Protein AF-0000000084333707 (afdb_homodimer)

Secondary structure (DSSP, 8-state):
-----BSB-HHHHHHTS-HHHHHHHHHHHHHHHT--HHHHHHHHT-BTT-S---BHHHHHHHHHHTT--TT-SBS-------GGGGGGS-SSSTT----/-----BSB-HHHHHHTS-HHHHHHHHHHHHHHHT--HHHHHHHHT-BTT-S---BHHHHHHHHHHTT--TT-SBS-------GGGGGGS-SSSS-----

Organism: NCBI:txid1302689

Foldseek 3Di:
DPDFAAFFCLVVLLVVDDPVVSVVCLPCLCVVLVHDSVVVVCQNRHGNPHPDDDDPVSVVVSCVVSVHDPPPGGPDDDDDDDPVCCVVVDPPCPPPDPD/DPDFAAFFCLVVLLVVDDPVVSVVCLPCLCVVLVHDSVVVVCQNRHTNPHPDDDDPVSVVVSCVVSVHDPPPGGPDDDDDDDPVVCVVVDPDDVPPDPD

Sequence (198 aa):
MTKTVFKYRINDMLNKLNVKDYRKAILIVPQLLNISQKTFNNYRKIKFDDKQDIPHEKVVILEKLFDIKPGELQNFTFIIDPIFNLSDYEEPELLKTQRMTKTVFKYRINDMLNKLNVKDYRKAILIVPQLLNISQKTFNNYRKIKFDDKQDIPHEKVVILEKLFDIKPGELQNFTFIIDPIFNLSDYEEPELLKTQR

Structure (mmCIF, N/CA/C/O backbone):
data_AF-0000000084333707-model_v1
#
loop_
_entity.id
_entity.type
_entity.pdbx_description
1 polymer 'HTH cro/C1-type domain-containing protein'
#
loop_
_atom_site.group_PDB
_atom_site.id
_atom_site.type_symbol
_atom_site.label_atom_id
_atom_site.label_alt_id
_atom_site.label_comp_id
_atom_site.label_asym_id
_atom_site.label_entity_id
_atom_site.label_seq_id
_atom_site.pdbx_PDB_ins_code
_atom_site.Cartn_x
_atom_site.Cartn_y
_atom_site.Cartn_z
_atom_site.occupancy
_atom_site.B_iso_or_equiv
_atom_site.auth_seq_id
_atom_site.auth_comp_id
_atom_site.auth_asym_id
_atom_site.auth_atom_id
_atom_site.pdbx_PDB_model_num
ATOM 1 N N . MET A 1 1 ? -7.246 24.547 -17.75 1 43.75 1 MET A N 1
ATOM 2 C CA . MET A 1 1 ? -6.031 24.062 -17.094 1 43.75 1 MET A CA 1
ATOM 3 C C . MET A 1 1 ? -6.18 22.609 -16.672 1 43.75 1 MET A C 1
ATOM 5 O O . MET A 1 1 ? -7.145 22.25 -15.992 1 43.75 1 MET A O 1
ATOM 9 N N . THR A 1 2 ? -5.777 21.656 -17.391 1 56.22 2 THR A N 1
ATOM 10 C CA . THR A 1 2 ? -6.031 20.234 -17.219 1 56.22 2 THR A CA 1
ATOM 11 C C . THR A 1 2 ? -5.562 19.766 -15.844 1 56.22 2 THR A C 1
ATOM 13 O O . THR A 1 2 ? -4.426 20.031 -15.445 1 56.22 2 THR A O 1
ATOM 16 N N . LYS A 1 3 ? -6.406 19.547 -14.844 1 70.56 3 LYS A N 1
ATOM 17 C CA . LYS A 1 3 ? -6.148 19.266 -13.43 1 70.56 3 LYS A CA 1
ATOM 18 C C . LYS A 1 3 ? -5.219 18.078 -13.266 1 70.56 3 LYS A C 1
ATOM 20 O O . LYS A 1 3 ? -5.434 17.031 -13.883 1 70.56 3 LYS A O 1
ATOM 25 N N . THR A 1 4 ? -3.902 18.297 -12.914 1 86.25 4 THR A N 1
ATOM 26 C CA . THR A 1 4 ? -2.961 17.234 -12.594 1 86.25 4 THR A CA 1
ATOM 27 C C . THR A 1 4 ? -3.6 16.219 -11.648 1 86.25 4 THR A C 1
ATOM 29 O O . THR A 1 4 ? -4.203 16.594 -10.641 1 86.25 4 THR A O 1
ATOM 32 N N . VAL A 1 5 ? -3.674 15 -12.172 1 92 5 VAL A N 1
ATOM 33 C CA . VAL A 1 5 ? -4.207 13.938 -11.328 1 92 5 VAL A CA 1
ATOM 34 C C . VAL A 1 5 ? -3.064 13.227 -10.602 1 92 5 VAL A C 1
ATOM 36 O O . VAL A 1 5 ? -2.094 12.797 -11.234 1 92 5 VAL A O 1
ATOM 39 N N . PHE A 1 6 ? -3.182 13.18 -9.328 1 96.88 6 PHE A N 1
ATOM 40 C CA . PHE A 1 6 ? -2.139 12.57 -8.508 1 96.88 6 PHE A CA 1
ATOM 41 C C . PHE A 1 6 ? -2.504 11.141 -8.141 1 96.88 6 PHE A C 1
ATOM 43 O O . PHE A 1 6 ? -3.684 10.781 -8.117 1 96.88 6 PHE A O 1
ATOM 50 N N . LYS A 1 7 ? -1.483 10.344 -7.883 1 97.88 7 LYS A N 1
ATOM 51 C CA . LYS A 1 7 ? -1.676 8.945 -7.527 1 97.88 7 LYS A CA 1
ATOM 52 C C . LYS A 1 7 ? -2.441 8.812 -6.215 1 97.88 7 LYS A C 1
ATOM 54 O O . LYS A 1 7 ? -3.219 7.871 -6.031 1 97.88 7 LYS A O 1
ATOM 59 N N . TYR A 1 8 ? -2.164 9.789 -5.383 1 98.62 8 TYR A N 1
ATOM 60 C CA . TYR A 1 8 ? -2.752 9.75 -4.047 1 98.62 8 TYR A CA 1
ATOM 61 C C . TYR A 1 8 ? -3.424 11.07 -3.705 1 98.62 8 TYR A C 1
ATOM 63 O O . TYR A 1 8 ? -2.932 12.141 -4.082 1 98.62 8 TYR A O 1
ATOM 71 N N . ARG A 1 9 ? -4.461 10.984 -2.967 1 97.81 9 ARG A N 1
ATOM 72 C CA . ARG A 1 9 ? -5.23 12.18 -2.658 1 97.81 9 ARG A CA 1
ATOM 73 C C . ARG A 1 9 ? -4.809 12.773 -1.318 1 97.81 9 ARG A C 1
ATOM 75 O O . ARG A 1 9 ? -5.656 13.148 -0.503 1 97.81 9 ARG A O 1
ATOM 82 N N . ILE A 1 10 ? -3.537 12.82 -1.09 1 98.38 10 ILE A N 1
ATOM 83 C CA . ILE A 1 10 ? -3.002 13.352 0.158 1 98.38 10 ILE A CA 1
ATOM 84 C C . ILE A 1 10 ? -3.367 14.828 0.287 1 98.38 10 ILE A C 1
ATOM 86 O O . ILE A 1 10 ? -3.861 15.266 1.329 1 98.38 10 ILE A O 1
ATOM 90 N N . ASN A 1 11 ? -3.176 15.578 -0.738 1 97.5 11 ASN A N 1
ATOM 91 C CA . ASN A 1 11 ? -3.5 17 -0.687 1 97.5 11 ASN A CA 1
ATOM 92 C C . ASN A 1 11 ? -4.992 17.219 -0.466 1 97.5 11 ASN A C 1
ATOM 94 O O . ASN A 1 11 ? -5.387 18.156 0.244 1 97.5 11 ASN A O 1
ATOM 98 N N . ASP A 1 12 ? -5.801 16.438 -1.053 1 97.31 12 ASP A N 1
ATOM 99 C CA . ASP A 1 12 ? -7.242 16.531 -0.823 1 97.31 12 ASP A CA 1
ATOM 100 C C . ASP A 1 12 ? -7.578 16.328 0.652 1 97.31 12 ASP A C 1
ATOM 102 O O . ASP A 1 12 ? -8.414 17.047 1.208 1 97.31 12 ASP A O 1
ATOM 106 N N . MET A 1 13 ? -6.945 15.375 1.229 1 97.38 13 MET A N 1
ATOM 107 C CA . MET A 1 13 ? -7.188 15.094 2.641 1 97.38 13 MET A CA 1
ATOM 108 C C . MET A 1 13 ? -6.719 16.25 3.518 1 97.38 13 MET A C 1
ATOM 110 O O . MET A 1 13 ? -7.41 16.641 4.457 1 97.38 13 MET A O 1
ATOM 114 N N . LEU A 1 14 ? -5.586 16.766 3.205 1 96.88 14 LEU A N 1
ATOM 115 C CA . LEU A 1 14 ?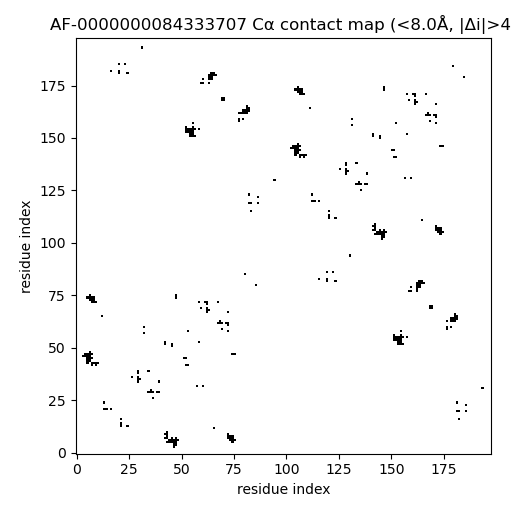 -5.031 17.891 3.959 1 96.88 14 LEU A CA 1
ATOM 116 C C . LEU A 1 14 ? -5.914 19.125 3.832 1 96.88 14 LEU A C 1
ATOM 118 O O . LEU A 1 14 ? -6.121 19.844 4.809 1 96.88 14 LEU A O 1
ATOM 122 N N . ASN A 1 15 ? -6.418 19.297 2.707 1 96 15 ASN A N 1
ATOM 123 C CA . ASN A 1 15 ? -7.195 20.5 2.418 1 96 15 ASN A CA 1
ATOM 124 C C . ASN A 1 15 ? -8.555 20.469 3.105 1 96 15 ASN A C 1
ATOM 126 O O . ASN A 1 15 ? -9.25 21.484 3.174 1 96 15 ASN A O 1
ATOM 130 N N . LYS A 1 16 ? -8.945 19.328 3.564 1 95.69 16 LYS A N 1
ATOM 131 C CA . LYS A 1 16 ? -10.195 19.219 4.312 1 95.69 16 LYS A CA 1
ATOM 132 C C . LYS A 1 16 ? -10.023 19.703 5.746 1 95.69 16 LYS A C 1
ATOM 134 O O . LYS A 1 16 ? -11.008 19.938 6.453 1 95.69 16 LYS A O 1
ATOM 139 N N . LEU A 1 17 ? -8.812 19.844 6.113 1 93.06 17 LEU A N 1
ATOM 140 C CA . LEU A 1 17 ? -8.516 20.312 7.461 1 93.06 17 LEU A CA 1
ATOM 141 C C . LEU A 1 17 ? -8.648 21.828 7.559 1 93.06 17 LEU A C 1
ATOM 143 O O . LEU A 1 17 ? -8.523 22.531 6.555 1 93.06 17 LEU A O 1
ATOM 147 N N . ASN A 1 18 ? -9.023 22.25 8.805 1 92.25 18 ASN A N 1
ATOM 148 C CA . ASN A 1 18 ? -8.938 23.688 8.992 1 92.25 18 ASN A CA 1
ATOM 149 C C . ASN A 1 18 ? -7.492 24.172 8.961 1 92.25 18 ASN A C 1
ATOM 151 O O . ASN A 1 18 ? -6.562 23.375 9 1 92.25 18 ASN A O 1
ATOM 155 N N . VAL A 1 19 ? -7.242 25.484 8.875 1 92.69 19 VAL A N 1
ATOM 156 C CA . VAL A 1 19 ? -5.934 26.078 8.625 1 92.69 19 VAL A CA 1
ATOM 157 C C . VAL A 1 19 ? -4.965 25.656 9.734 1 92.69 19 VAL A C 1
ATOM 159 O O . VAL A 1 19 ? -3.82 25.281 9.453 1 92.69 19 VAL A O 1
ATOM 162 N N . LYS A 1 20 ? -5.379 25.656 10.969 1 90.06 20 LYS A N 1
ATOM 163 C CA . LYS A 1 20 ? -4.527 25.297 12.094 1 90.06 20 LYS A CA 1
ATOM 164 C C . LYS A 1 20 ? -4.098 23.828 12 1 90.06 20 LYS A C 1
ATOM 166 O O . LYS A 1 20 ? -2.912 23.516 12.125 1 90.06 20 LYS A O 1
ATOM 171 N N . ASP A 1 21 ? -5.02 22.984 11.727 1 89.44 21 ASP A N 1
ATOM 172 C CA . ASP A 1 21 ? -4.734 21.547 11.641 1 89.44 21 ASP A CA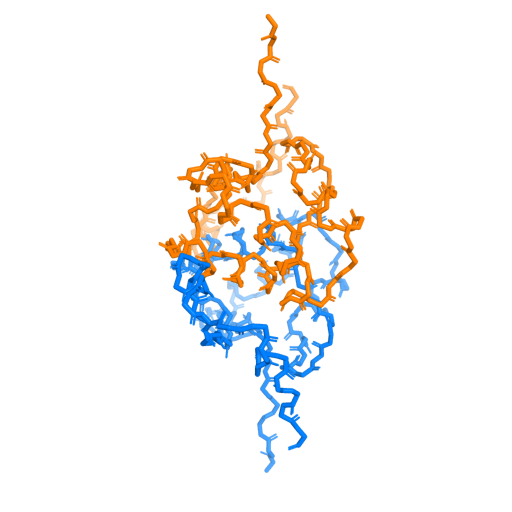 1
ATOM 173 C C . ASP A 1 21 ? -3.896 21.234 10.406 1 89.44 21 ASP A C 1
ATOM 175 O O . ASP A 1 21 ? -3.045 20.344 10.445 1 89.44 21 ASP A O 1
ATOM 179 N N . TYR A 1 22 ? -4.188 21.953 9.383 1 94.5 22 TYR A N 1
ATOM 180 C CA . TYR A 1 22 ? -3.385 21.797 8.172 1 94.5 22 TYR A CA 1
ATOM 181 C C . TYR A 1 22 ? -1.915 22.094 8.461 1 94.5 22 TYR A C 1
ATOM 183 O O . TYR A 1 22 ? -1.044 21.281 8.125 1 94.5 22 TYR A O 1
ATOM 191 N N . ARG A 1 23 ? -1.674 23.188 9.023 1 92.69 23 ARG A N 1
ATOM 192 C CA . ARG A 1 23 ? -0.301 23.578 9.32 1 92.69 23 ARG A CA 1
ATOM 193 C C . ARG A 1 23 ? 0.379 22.578 10.234 1 92.69 23 ARG A C 1
ATOM 195 O O . ARG A 1 23 ? 1.542 22.219 10.031 1 92.69 23 ARG A O 1
ATOM 202 N N . LYS A 1 24 ? -0.343 22.094 11.188 1 91.69 24 LYS A N 1
ATOM 203 C CA . LYS A 1 24 ? 0.187 21.078 12.094 1 91.69 24 LYS A CA 1
ATOM 204 C C . LYS A 1 24 ? 0.478 19.766 11.352 1 91.69 24 LYS A C 1
ATOM 206 O O . LYS A 1 24 ? 1.529 19.156 11.547 1 91.69 24 LYS A O 1
ATOM 211 N N . ALA A 1 25 ? -0.429 19.406 10.57 1 94.56 25 ALA A N 1
ATOM 212 C CA . ALA A 1 25 ? -0.295 18.156 9.82 1 94.56 25 ALA A CA 1
ATOM 213 C C . ALA A 1 25 ? 0.939 18.188 8.922 1 94.56 25 ALA A C 1
ATOM 215 O O . ALA A 1 25 ? 1.69 17.219 8.859 1 94.56 25 ALA A O 1
ATOM 216 N N . ILE A 1 26 ? 1.154 19.297 8.281 1 95.12 26 ILE A N 1
ATOM 217 C CA . ILE A 1 26 ? 2.277 19.438 7.359 1 95.12 26 ILE A CA 1
ATOM 218 C C . ILE A 1 26 ? 3.588 19.188 8.102 1 95.12 26 ILE A C 1
ATOM 220 O O . ILE A 1 26 ? 4.535 18.641 7.535 1 95.12 26 ILE A O 1
ATOM 224 N N . LEU A 1 27 ? 3.598 19.453 9.359 1 93.12 27 LEU A N 1
ATOM 225 C CA . LEU A 1 27 ? 4.809 19.312 10.156 1 93.12 27 LEU A CA 1
ATOM 226 C C . LEU A 1 27 ? 4.891 17.938 10.797 1 93.12 27 LEU A C 1
ATOM 228 O O . LEU A 1 27 ? 5.965 17.328 10.852 1 93.12 27 LEU A O 1
ATOM 232 N N . ILE A 1 28 ? 3.822 17.344 11.211 1 94.06 28 ILE A N 1
ATOM 233 C CA . ILE A 1 28 ? 3.814 16.172 12.078 1 94.06 28 ILE A CA 1
ATOM 234 C C . ILE A 1 28 ? 3.775 14.898 11.227 1 94.06 28 ILE A C 1
ATOM 236 O O . ILE A 1 28 ? 4.352 13.875 11.602 1 94.06 28 ILE A O 1
ATOM 240 N N . VAL A 1 29 ? 3.131 14.945 10.133 1 96.81 29 VAL A N 1
ATOM 241 C CA . VAL A 1 29 ? 2.902 13.742 9.336 1 96.81 29 VAL A CA 1
ATOM 242 C C . VAL A 1 29 ? 4.242 13.148 8.906 1 96.81 29 VAL A C 1
ATOM 244 O O . VAL A 1 29 ? 4.484 11.953 9.086 1 96.81 29 VAL A O 1
ATOM 247 N N . PRO A 1 30 ? 5.137 13.938 8.352 1 97.75 30 PRO A N 1
ATOM 248 C CA . PRO A 1 30 ? 6.414 13.344 7.965 1 97.75 30 PRO A CA 1
ATOM 249 C C . PRO A 1 30 ? 7.152 12.719 9.148 1 97.75 30 PRO A C 1
ATOM 251 O O . PRO A 1 30 ? 7.836 11.703 8.992 1 97.75 30 PRO A O 1
ATOM 254 N N . GLN A 1 31 ? 7.023 13.234 10.297 1 95.38 31 GLN A N 1
ATOM 255 C CA . GLN A 1 31 ? 7.637 12.672 11.5 1 95.38 31 GLN A CA 1
ATOM 256 C C . GLN A 1 31 ? 7.004 11.336 11.867 1 95.38 31 GLN A C 1
ATOM 258 O O . GLN A 1 31 ? 7.711 10.375 12.18 1 95.38 31 GLN A O 1
ATOM 263 N N . LEU A 1 32 ? 5.707 11.312 11.805 1 94.56 32 LEU A N 1
ATOM 264 C CA . LEU A 1 32 ? 4.988 10.086 12.141 1 94.56 32 LEU A CA 1
ATOM 265 C C . LEU A 1 32 ? 5.312 8.977 11.148 1 94.56 32 LEU A C 1
ATOM 267 O O . LEU A 1 32 ? 5.328 7.797 11.508 1 94.56 32 LEU A O 1
ATOM 271 N N . LEU A 1 33 ? 5.594 9.391 9.953 1 97.12 33 LEU A N 1
ATOM 272 C CA . LEU A 1 33 ? 5.953 8.445 8.898 1 97.12 33 LEU A CA 1
ATOM 273 C C . LEU A 1 33 ? 7.441 8.109 8.953 1 97.12 33 LEU A C 1
ATOM 275 O O . LEU A 1 33 ? 7.902 7.203 8.266 1 97.12 33 LEU A O 1
ATOM 279 N N . ASN A 1 34 ? 8.18 8.828 9.695 1 96.75 34 ASN A N 1
ATOM 280 C CA . ASN A 1 34 ? 9.625 8.695 9.773 1 96.75 34 ASN A CA 1
ATOM 281 C C . ASN A 1 34 ? 10.289 8.922 8.414 1 96.75 34 ASN A C 1
ATOM 283 O O . ASN A 1 34 ? 11.102 8.102 7.973 1 96.75 34 ASN A O 1
ATOM 287 N N . ILE A 1 35 ? 9.883 9.969 7.809 1 98 35 ILE A N 1
ATOM 288 C CA . ILE A 1 35 ? 10.477 10.391 6.543 1 98 35 ILE A CA 1
ATOM 289 C C . ILE A 1 35 ? 10.805 11.883 6.598 1 98 35 ILE A C 1
ATOM 291 O O . ILE A 1 35 ? 10.383 12.586 7.516 1 98 35 ILE A O 1
ATOM 295 N N . SER A 1 36 ? 11.547 12.289 5.66 1 98.31 36 SER A N 1
ATOM 296 C CA . SER A 1 36 ? 11.883 13.703 5.578 1 98.31 36 SER A CA 1
ATOM 297 C C . SER A 1 36 ? 10.703 14.516 5.039 1 98.31 36 SER A C 1
ATOM 299 O O . SER A 1 36 ? 9.828 13.977 4.367 1 98.31 36 SER A O 1
ATOM 301 N N . GLN A 1 37 ? 10.758 15.812 5.258 1 97.88 37 GLN A N 1
ATOM 302 C CA . GLN A 1 37 ? 9.773 16.734 4.695 1 97.88 37 GLN A CA 1
ATOM 303 C C . GLN A 1 37 ? 9.789 16.688 3.168 1 97.88 37 GLN A C 1
ATOM 305 O O . GLN A 1 37 ? 8.734 16.75 2.531 1 97.88 37 GLN A O 1
ATOM 310 N N . LYS A 1 38 ? 10.93 16.547 2.682 1 98.25 38 LYS A N 1
ATOM 311 C CA . LYS A 1 38 ? 11.062 16.469 1.23 1 98.25 38 LYS A CA 1
ATOM 312 C C . LYS A 1 38 ? 10.367 15.242 0.668 1 98.25 38 LYS A C 1
ATOM 314 O O . LYS A 1 38 ? 9.656 15.328 -0.337 1 98.25 38 LYS A O 1
ATOM 319 N N . THR A 1 39 ? 10.531 14.102 1.293 1 98.44 39 THR A N 1
ATOM 320 C CA . THR A 1 39 ? 9.891 12.859 0.869 1 98.44 39 THR A CA 1
ATOM 321 C C . THR A 1 39 ? 8.367 12.977 0.95 1 98.44 39 THR A C 1
ATOM 323 O O . THR A 1 39 ? 7.66 12.547 0.041 1 98.44 39 THR A O 1
ATOM 326 N N . PHE A 1 40 ? 7.965 13.617 2.006 1 98.69 40 PHE A N 1
ATOM 327 C CA . PHE A 1 40 ? 6.527 13.82 2.145 1 98.69 40 PHE A CA 1
ATOM 328 C C . PHE A 1 40 ? 5.988 14.695 1.021 1 98.69 40 PHE A C 1
ATOM 330 O O . PHE A 1 40 ? 4.945 14.398 0.436 1 98.69 40 PHE A O 1
ATOM 337 N N . ASN A 1 41 ? 6.645 15.766 0.759 1 98 41 ASN A N 1
ATOM 338 C CA . ASN A 1 41 ? 6.262 16.609 -0.36 1 98 41 ASN A CA 1
ATOM 339 C C . ASN A 1 41 ? 6.211 15.836 -1.67 1 98 41 ASN A C 1
ATOM 341 O O . ASN A 1 41 ? 5.301 16.031 -2.477 1 98 41 ASN A O 1
ATOM 345 N N . ASN A 1 42 ? 7.172 14.984 -1.864 1 98.25 42 ASN A N 1
ATOM 346 C CA . ASN A 1 42 ? 7.184 14.148 -3.062 1 98.25 42 ASN A CA 1
ATOM 347 C C . ASN A 1 42 ? 5.973 13.219 -3.107 1 98.25 42 ASN A C 1
ATOM 349 O O . ASN A 1 42 ? 5.359 13.047 -4.164 1 98.25 42 ASN A O 1
ATOM 353 N N . TYR A 1 43 ? 5.656 12.664 -2 1 98.69 43 TYR A N 1
ATOM 354 C CA . TYR A 1 43 ? 4.496 11.789 -1.924 1 98.69 43 TYR A CA 1
ATOM 355 C C . TYR A 1 43 ? 3.234 12.508 -2.385 1 98.69 43 TYR A C 1
ATOM 357 O O . TYR A 1 43 ? 2.387 11.914 -3.061 1 98.69 43 TYR A O 1
ATOM 365 N N . ARG A 1 44 ? 3.105 13.719 -2.057 1 98.12 44 ARG A N 1
ATOM 366 C CA . ARG A 1 44 ? 1.904 14.508 -2.309 1 98.12 44 ARG A CA 1
ATOM 367 C C . ARG A 1 44 ? 1.786 14.867 -3.787 1 98.12 44 ARG A C 1
ATOM 369 O O . ARG A 1 44 ? 0.719 15.281 -4.246 1 98.12 44 ARG A O 1
ATOM 376 N N . LYS A 1 45 ? 2.885 14.648 -4.457 1 97.75 45 LYS A N 1
ATOM 377 C CA . LYS A 1 45 ? 2.943 15.188 -5.812 1 97.75 45 LYS A CA 1
ATOM 378 C C . LYS A 1 45 ? 3.166 14.078 -6.836 1 97.75 45 LYS A C 1
ATOM 380 O O . LYS A 1 45 ? 3.428 14.352 -8.008 1 97.75 45 LYS A O 1
ATOM 385 N N . ILE A 1 46 ? 3.115 12.875 -6.418 1 98.31 46 ILE A N 1
ATOM 386 C CA . ILE A 1 46 ? 3.318 11.797 -7.375 1 98.31 46 ILE A CA 1
ATOM 387 C C . ILE A 1 46 ? 2.184 11.789 -8.398 1 98.31 46 ILE A C 1
ATOM 389 O O . ILE A 1 46 ? 1.014 11.641 -8.031 1 98.31 46 ILE A O 1
ATOM 393 N N . LYS A 1 47 ? 2.578 11.914 -9.555 1 97 47 LYS A N 1
ATOM 394 C CA . LYS A 1 47 ? 1.582 11.953 -10.625 1 97 47 LYS A CA 1
ATOM 395 C C . LYS A 1 47 ? 1.045 10.555 -10.922 1 97 47 LYS A C 1
ATOM 397 O O . LYS A 1 47 ? 1.743 9.562 -10.727 1 97 47 LYS A O 1
ATOM 402 N N . PHE A 1 48 ? -0.043 10.539 -11.492 1 94.94 48 PHE A N 1
ATOM 403 C CA . PHE A 1 48 ? -0.766 9.305 -11.758 1 94.94 48 PHE A CA 1
ATOM 404 C C . PHE A 1 48 ? 0.077 8.359 -12.609 1 94.94 48 PHE A C 1
ATOM 406 O O . PHE A 1 48 ? 0.12 7.152 -12.352 1 94.94 48 PHE A O 1
ATOM 413 N N . ASP A 1 49 ? 0.809 8.859 -13.562 1 92.75 49 ASP A N 1
ATOM 414 C CA . ASP A 1 49 ? 1.528 8.031 -14.531 1 92.75 49 ASP A CA 1
ATOM 415 C C . ASP A 1 49 ? 2.982 7.832 -14.109 1 92.75 49 ASP A C 1
ATOM 417 O O . ASP A 1 49 ? 3.752 7.164 -14.797 1 92.75 49 ASP A O 1
ATOM 421 N N . ASP A 1 50 ? 3.27 8.336 -12.953 1 95.5 50 ASP A N 1
ATOM 422 C CA . ASP A 1 50 ? 4.645 8.211 -12.477 1 95.5 50 ASP A CA 1
ATOM 423 C C . ASP A 1 50 ? 4.953 6.777 -12.062 1 95.5 50 ASP A C 1
ATOM 425 O O . ASP A 1 50 ? 4.082 6.074 -11.539 1 95.5 50 ASP A O 1
ATOM 429 N N . LYS A 1 51 ? 6.141 6.359 -12.219 1 94.88 51 LYS A N 1
ATOM 430 C CA . LYS A 1 51 ? 6.598 5.047 -11.773 1 94.88 51 LYS A CA 1
ATOM 431 C C . LYS A 1 51 ? 6.809 5.016 -10.266 1 94.88 51 LYS A C 1
ATOM 433 O O . LYS A 1 51 ? 6.699 3.961 -9.641 1 94.88 51 LYS A O 1
ATOM 438 N N . GLN A 1 52 ? 7.188 6.191 -9.805 1 96.75 52 GLN A N 1
ATOM 439 C CA . GLN A 1 52 ? 7.375 6.305 -8.367 1 96.75 52 GLN A CA 1
ATOM 440 C C . GLN A 1 52 ? 6.098 5.934 -7.613 1 96.75 52 GLN A C 1
ATOM 442 O O . GLN A 1 52 ? 4.992 6.176 -8.102 1 96.75 52 GLN A O 1
ATOM 447 N N . ASP A 1 53 ? 6.387 5.359 -6.406 1 98.31 53 ASP A N 1
ATOM 448 C CA . ASP A 1 53 ? 5.254 4.98 -5.566 1 98.31 53 ASP A CA 1
ATOM 449 C C . ASP A 1 53 ? 5.613 5.094 -4.086 1 98.31 53 ASP A C 1
ATOM 451 O O . ASP A 1 53 ? 6.777 5.297 -3.736 1 98.31 53 ASP A O 1
ATOM 455 N N . ILE A 1 54 ? 4.617 5.023 -3.256 1 98.81 54 ILE A N 1
ATOM 456 C CA . ILE A 1 54 ? 4.793 5.082 -1.809 1 98.81 54 ILE A CA 1
ATOM 457 C C . ILE A 1 54 ? 4.891 3.67 -1.242 1 98.81 54 ILE A C 1
ATOM 459 O O . ILE A 1 54 ? 4.129 2.781 -1.638 1 98.81 54 ILE A O 1
ATOM 463 N N . PRO A 1 55 ? 5.832 3.496 -0.305 1 98.62 55 PRO A N 1
ATOM 464 C CA . PRO A 1 55 ? 5.789 2.207 0.392 1 98.62 55 PRO A CA 1
ATOM 465 C C . PRO A 1 55 ? 4.43 1.924 1.025 1 98.62 55 PRO A C 1
ATOM 467 O O . PRO A 1 55 ? 3.807 2.826 1.591 1 98.62 55 PRO A O 1
ATOM 470 N N . HIS A 1 56 ? 4.023 0.689 0.991 1 98.75 56 HIS A N 1
ATOM 471 C CA . HIS A 1 56 ? 2.676 0.338 1.42 1 98.75 56 HIS A CA 1
ATOM 472 C C . HIS A 1 56 ? 2.457 0.685 2.889 1 98.75 56 HIS A C 1
ATOM 474 O O . HIS A 1 56 ? 1.408 1.22 3.256 1 98.75 56 HIS A O 1
ATOM 480 N N . GLU A 1 57 ? 3.4 0.428 3.684 1 98 57 GLU A N 1
ATOM 481 C CA . GLU A 1 57 ? 3.289 0.735 5.105 1 98 57 GLU A CA 1
ATOM 482 C C . GLU A 1 57 ? 2.967 2.211 5.328 1 98 57 GLU A C 1
ATOM 484 O O . GLU A 1 57 ? 2.189 2.553 6.223 1 98 57 GLU A O 1
ATOM 489 N N . LYS A 1 58 ? 3.561 3.025 4.547 1 98.44 58 LYS A N 1
ATOM 490 C CA . LYS A 1 58 ? 3.342 4.461 4.695 1 98.44 58 LYS A CA 1
ATOM 491 C C . LYS A 1 58 ? 1.93 4.848 4.266 1 98.44 58 LYS A C 1
ATOM 493 O O . LYS A 1 58 ? 1.311 5.727 4.867 1 98.44 58 LYS A O 1
ATOM 498 N N . VAL A 1 59 ? 1.444 4.223 3.229 1 98.75 59 VAL A N 1
ATOM 499 C CA . VAL A 1 59 ? 0.075 4.477 2.795 1 98.75 59 VAL A CA 1
ATOM 500 C C . VAL A 1 59 ? -0.901 4.062 3.896 1 98.75 59 VAL A C 1
ATOM 502 O O . VAL A 1 59 ? -1.851 4.793 4.195 1 98.75 59 VAL A O 1
ATOM 505 N N . VAL A 1 60 ? -0.646 2.949 4.512 1 98.25 60 VAL A N 1
ATOM 506 C CA . VAL A 1 60 ? -1.496 2.457 5.59 1 98.25 60 VAL A CA 1
ATOM 507 C C . VAL A 1 60 ? -1.514 3.467 6.738 1 98.25 60 VAL A C 1
ATOM 509 O O . VAL A 1 60 ? -2.576 3.787 7.277 1 98.25 60 VAL A O 1
ATOM 512 N N . ILE A 1 61 ? -0.39 3.988 7.082 1 97.94 61 ILE A N 1
ATOM 513 C CA . ILE A 1 61 ? -0.287 4.965 8.164 1 97.94 61 ILE A CA 1
ATOM 514 C C . ILE A 1 61 ? -1.062 6.227 7.793 1 97.94 61 ILE A C 1
ATOM 516 O O . ILE A 1 61 ? -1.81 6.766 8.609 1 97.94 61 ILE A O 1
ATOM 520 N N . LEU A 1 62 ? -0.905 6.648 6.582 1 98.31 62 LEU A N 1
ATOM 521 C CA . LEU A 1 62 ? -1.608 7.84 6.121 1 98.31 62 LEU A CA 1
ATOM 522 C C . LEU A 1 62 ? -3.119 7.645 6.199 1 98.31 62 LEU A C 1
ATOM 524 O O . LEU A 1 62 ? -3.846 8.555 6.609 1 98.31 62 LEU A O 1
ATOM 528 N N . GLU A 1 63 ? -3.557 6.543 5.789 1 98.19 63 GLU A N 1
ATOM 529 C CA . GLU A 1 63 ? -4.988 6.266 5.84 1 98.19 63 GLU A CA 1
ATOM 530 C C . GLU A 1 63 ? -5.512 6.336 7.27 1 98.19 63 GLU A C 1
ATOM 532 O O . GLU A 1 63 ? -6.613 6.836 7.512 1 98.19 63 GLU A O 1
ATOM 537 N N . LYS A 1 64 ? -4.711 5.898 8.164 1 97 64 LYS A N 1
ATOM 538 C CA . LYS A 1 64 ? -5.098 5.98 9.57 1 97 64 LY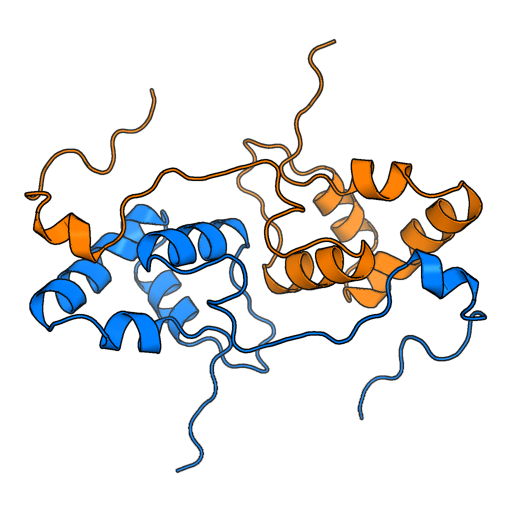S A CA 1
ATOM 539 C C . LYS A 1 64 ? -5.094 7.43 10.055 1 97 64 LYS A C 1
ATOM 541 O O . LYS A 1 64 ? -6.02 7.859 10.742 1 97 64 LYS A O 1
ATOM 546 N N . LEU A 1 65 ? -4.113 8.109 9.719 1 96.25 65 LEU A N 1
ATOM 547 C CA . LEU A 1 65 ? -3.992 9.508 10.125 1 96.25 65 LEU A CA 1
ATOM 548 C C . LEU A 1 65 ? -5.16 10.336 9.609 1 96.25 65 LEU A C 1
ATOM 550 O O . LEU A 1 65 ? -5.652 11.227 10.305 1 96.25 65 LEU A O 1
ATOM 554 N N . PHE A 1 66 ? -5.605 10.008 8.422 1 96.5 66 PHE A N 1
ATOM 555 C CA . PHE A 1 66 ? -6.684 10.766 7.805 1 96.5 66 PHE A CA 1
ATOM 556 C C . PHE A 1 66 ? -8.039 10.148 8.133 1 96.5 66 PHE A C 1
ATOM 558 O O . PHE A 1 66 ? -9.078 10.641 7.684 1 96.5 66 PHE A O 1
ATOM 565 N N . ASP A 1 67 ? -8.039 9.055 8.852 1 95.75 67 ASP A N 1
ATOM 566 C CA . ASP A 1 67 ? -9.242 8.367 9.312 1 95.75 67 ASP A CA 1
ATOM 567 C C . ASP A 1 67 ? -10.094 7.914 8.125 1 95.75 67 ASP A C 1
ATOM 569 O O . ASP A 1 67 ? -11.297 8.188 8.078 1 95.75 67 ASP A O 1
ATOM 573 N N . ILE A 1 68 ? -9.477 7.234 7.199 1 96.88 68 ILE A N 1
ATOM 574 C CA . ILE A 1 68 ? -10.172 6.664 6.055 1 96.88 68 ILE A CA 1
ATOM 575 C C . ILE A 1 68 ? -9.883 5.168 5.961 1 96.88 68 ILE A C 1
ATOM 577 O O . ILE A 1 68 ? -9.008 4.656 6.664 1 96.88 68 ILE A O 1
ATOM 581 N N . LYS A 1 69 ? -10.586 4.469 5.176 1 97.06 69 LYS A N 1
ATOM 582 C CA . LYS A 1 69 ? -10.469 3.018 5.059 1 97.06 69 LYS A CA 1
ATOM 583 C C . LYS A 1 69 ? -9.305 2.631 4.152 1 97.06 69 LYS A C 1
ATOM 585 O O . LYS A 1 69 ? -8.867 3.43 3.318 1 97.06 69 LYS A O 1
ATOM 590 N N . PRO A 1 70 ? -8.797 1.361 4.336 1 97.62 70 PRO A N 1
ATOM 591 C CA . PRO A 1 70 ? -7.781 0.865 3.4 1 97.62 70 PRO A CA 1
ATOM 592 C C . PRO A 1 70 ? -8.234 0.959 1.943 1 97.62 70 PRO A C 1
ATOM 594 O O . PRO A 1 70 ? -9.367 0.601 1.618 1 97.62 70 PRO A O 1
ATOM 597 N N . GLY A 1 71 ? -7.402 1.475 1.128 1 97.5 71 GLY A N 1
ATOM 598 C CA . GLY A 1 71 ? -7.695 1.555 -0.294 1 97.5 71 GLY A CA 1
ATOM 599 C C . GLY A 1 71 ? -8.352 2.861 -0.695 1 97.5 71 GLY A C 1
ATOM 600 O O . GLY A 1 71 ? -8.633 3.084 -1.875 1 97.5 71 GLY A O 1
ATOM 601 N N . GLU A 1 72 ? -8.523 3.799 0.225 1 98 72 GLU A N 1
ATOM 602 C CA . GLU A 1 72 ? -9.266 5.016 -0.084 1 98 72 GLU A CA 1
ATOM 603 C C . GLU A 1 72 ? -8.32 6.176 -0.397 1 98 72 GLU A C 1
ATOM 605 O O . GLU A 1 72 ? -8.758 7.219 -0.894 1 98 72 GLU A O 1
ATOM 610 N N . LEU A 1 73 ? -7.078 6.02 -0.182 1 98.44 73 LEU A N 1
ATOM 611 C CA . LEU A 1 73 ? -6.152 7.129 -0.382 1 98.44 73 LEU A CA 1
ATOM 612 C C . LEU A 1 73 ? -5.719 7.219 -1.842 1 98.44 73 LEU A C 1
ATOM 614 O O . LEU A 1 73 ? -5.441 8.312 -2.346 1 98.44 73 LEU A O 1
ATOM 618 N N . GLN A 1 74 ? -5.637 6.086 -2.467 1 98.31 74 GLN A N 1
ATOM 619 C CA . GLN A 1 74 ? -5.16 6.039 -3.846 1 98.31 74 GLN A CA 1
ATOM 620 C C . GLN A 1 74 ? -6.254 6.469 -4.816 1 98.31 74 GLN A C 1
ATOM 622 O O . GLN A 1 74 ? -7.441 6.25 -4.562 1 98.31 74 GLN A O 1
ATOM 627 N N . ASN A 1 75 ? -5.848 7 -5.926 1 96.81 75 ASN A N 1
ATOM 628 C CA . ASN A 1 75 ? -6.762 7.418 -6.984 1 96.81 75 ASN A CA 1
ATOM 629 C C . ASN A 1 75 ? -6.766 6.426 -8.141 1 96.81 75 ASN A C 1
ATOM 631 O O . ASN A 1 75 ? -7.223 6.75 -9.242 1 96.81 75 ASN A O 1
ATOM 635 N N . PHE A 1 76 ? -6.219 5.309 -7.965 1 95.31 76 PHE A N 1
ATOM 636 C CA . PHE A 1 76 ? -6.145 4.32 -9.039 1 95.31 76 PHE A CA 1
ATOM 637 C C . PHE A 1 76 ? -6.828 3.023 -8.625 1 95.31 76 PHE A C 1
ATOM 639 O O . PHE A 1 76 ? -7.012 2.762 -7.434 1 95.31 76 PHE A O 1
ATOM 646 N N . THR A 1 77 ? -7.207 2.27 -9.586 1 93.25 77 THR A N 1
ATOM 647 C CA . THR A 1 77 ? -7.75 0.92 -9.461 1 93.25 77 THR A CA 1
ATOM 648 C C . THR A 1 77 ? -7.207 0.014 -10.562 1 93.25 77 THR A C 1
ATOM 650 O O . THR A 1 77 ? -6.781 0.494 -11.617 1 93.25 77 THR A O 1
ATOM 653 N N . PHE A 1 78 ? -7.148 -1.208 -10.25 1 92.56 78 PHE A N 1
ATOM 654 C CA . PHE A 1 78 ? -6.727 -2.197 -11.234 1 92.56 78 PHE A CA 1
ATOM 655 C C . PHE A 1 78 ? -7.844 -3.199 -11.516 1 92.56 78 PHE A C 1
ATOM 657 O O . PHE A 1 78 ? -8.555 -3.613 -10.594 1 92.56 78 PHE A O 1
ATOM 664 N N . ILE A 1 79 ? -7.996 -3.455 -12.75 1 90.75 79 ILE A N 1
ATOM 665 C CA . ILE A 1 79 ? -8.883 -4.547 -13.141 1 90.75 79 ILE A CA 1
ATOM 666 C C . ILE A 1 79 ? -8.047 -5.773 -13.516 1 90.75 79 ILE A C 1
ATOM 668 O O . ILE A 1 79 ? -7.445 -5.82 -14.586 1 90.75 79 ILE A O 1
ATOM 672 N N . ILE A 1 80 ? -7.98 -6.613 -12.617 1 90.69 80 ILE A N 1
ATOM 673 C CA . ILE A 1 80 ? -7.16 -7.812 -12.773 1 90.69 80 ILE A CA 1
ATOM 674 C C . ILE A 1 80 ? -7.961 -9.039 -12.359 1 90.69 80 ILE A C 1
ATOM 676 O O . ILE A 1 80 ? -8.633 -9.031 -11.32 1 90.69 80 ILE A O 1
ATOM 680 N N . ASP A 1 81 ? -7.832 -10.086 -13.164 1 90.12 81 ASP A N 1
ATOM 681 C CA . ASP A 1 81 ? -8.484 -11.344 -12.789 1 90.1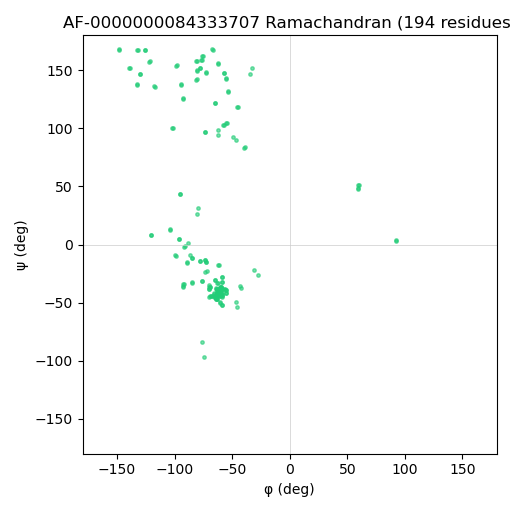2 81 ASP A CA 1
ATOM 682 C C . ASP A 1 81 ? -7.656 -12.102 -11.75 1 90.12 81 ASP A C 1
ATOM 684 O O . ASP A 1 81 ? -6.43 -12.156 -11.852 1 90.12 81 ASP A O 1
ATOM 688 N N . PRO A 1 82 ? -8.359 -12.711 -10.836 1 91.75 82 PRO A N 1
ATOM 689 C CA . PRO A 1 82 ? -7.637 -13.531 -9.859 1 91.75 82 PRO A CA 1
ATOM 690 C C . PRO A 1 82 ? -6.898 -14.703 -10.492 1 91.75 82 PRO A C 1
ATOM 692 O O . PRO A 1 82 ? -7.277 -15.164 -11.578 1 91.75 82 PRO A O 1
ATOM 695 N N . ILE A 1 83 ? -5.879 -15.195 -9.836 1 87.25 83 ILE A N 1
ATOM 696 C CA . ILE A 1 83 ? -4.98 -16.234 -10.328 1 87.25 83 ILE A CA 1
ATOM 697 C C . ILE A 1 83 ? -5.777 -17.5 -10.641 1 87.25 83 ILE A C 1
ATOM 699 O O . ILE A 1 83 ? -5.5 -18.188 -11.625 1 87.25 83 ILE A O 1
ATOM 703 N N . PHE A 1 84 ? -6.68 -17.891 -9.758 1 79.88 84 PHE A N 1
ATOM 704 C CA . PHE A 1 84 ? -7.398 -19.141 -9.922 1 79.88 84 PHE A CA 1
ATOM 705 C C . PHE A 1 84 ? -8.211 -19.141 -11.211 1 79.88 84 PHE A C 1
ATOM 707 O O . PHE A 1 84 ? -8.641 -20.188 -11.688 1 79.88 84 PHE A O 1
ATOM 714 N N . ASN A 1 85 ? -8.398 -17.953 -11.695 1 78.5 85 ASN A N 1
ATOM 715 C CA . ASN A 1 85 ? -9.117 -17.859 -12.961 1 78.5 85 ASN A CA 1
ATOM 716 C C . ASN A 1 85 ? -8.164 -17.938 -14.148 1 78.5 85 ASN A C 1
ATOM 718 O O . ASN A 1 85 ? -8.609 -18.031 -15.297 1 78.5 85 ASN A O 1
ATOM 722 N N . LEU A 1 86 ? -6.926 -17.766 -13.82 1 64.31 86 LEU A N 1
ATOM 723 C CA . LEU A 1 86 ? -5.922 -17.75 -14.875 1 64.31 86 LEU A CA 1
ATOM 724 C C . LEU A 1 86 ? -5.762 -19.141 -15.492 1 64.31 86 LEU A C 1
ATOM 726 O O . LEU A 1 86 ? -5.273 -19.281 -16.609 1 64.31 86 LEU A O 1
ATOM 730 N N . SER A 1 87 ? -5.852 -20.156 -14.703 1 59.28 87 SER A N 1
ATOM 731 C CA . SER A 1 87 ? -5.75 -21.5 -15.273 1 59.28 87 SER A CA 1
ATOM 732 C C . SER A 1 87 ? -6.547 -21.609 -16.562 1 59.28 87 SER A C 1
ATOM 734 O O . SER A 1 87 ? -6.195 -22.391 -17.453 1 59.28 87 SER A O 1
ATOM 736 N N . ASP A 1 88 ? -7.688 -20.859 -16.484 1 55.59 88 ASP A N 1
ATOM 737 C CA . ASP A 1 88 ? -8.453 -21 -17.719 1 55.59 88 ASP A CA 1
ATOM 738 C C . ASP A 1 88 ? -7.801 -20.234 -18.859 1 55.59 88 ASP A C 1
ATOM 740 O O . ASP A 1 88 ? -8.227 -20.344 -20.016 1 55.59 88 ASP A O 1
ATOM 744 N N . TYR A 1 89 ? -6.992 -19.203 -18.469 1 49.5 89 TYR A N 1
ATOM 745 C CA . TYR A 1 89 ? -6.371 -18.484 -19.578 1 49.5 89 TYR A CA 1
ATOM 746 C C . TYR A 1 89 ? -5.262 -19.312 -20.203 1 49.5 89 TYR A C 1
ATOM 748 O O . TYR A 1 89 ? -4.422 -19.875 -19.5 1 49.5 89 TYR A O 1
ATOM 756 N N . GLU A 1 90 ? -5.48 -19.953 -21.172 1 46.25 90 GLU A N 1
ATOM 757 C CA . GLU A 1 90 ? -4.43 -20.453 -22.062 1 46.25 90 GLU A CA 1
ATOM 758 C C . GLU A 1 90 ? -3.27 -19.469 -22.156 1 46.25 90 GLU A C 1
ATOM 760 O O . GLU A 1 90 ? -3.439 -18.266 -21.906 1 46.25 90 GLU A O 1
ATOM 765 N N . GLU A 1 91 ? -1.899 -19.672 -22.312 1 43.03 91 GLU A N 1
ATOM 766 C CA . GLU A 1 91 ? -0.632 -18.953 -22.438 1 43.03 91 GLU A CA 1
ATOM 767 C C . GLU A 1 91 ? -0.834 -17.578 -23.047 1 43.03 91 GLU A C 1
ATOM 769 O O . GLU A 1 91 ? 0.11 -16.781 -23.141 1 43.03 91 GLU A O 1
ATOM 774 N N . PRO A 1 92 ? -1.853 -17.203 -23.891 1 38.28 92 PRO A N 1
ATOM 775 C CA . PRO A 1 92 ? -1.632 -16.172 -24.906 1 38.28 92 PRO A CA 1
ATOM 776 C C . PRO A 1 92 ? -1.62 -14.766 -24.328 1 38.28 92 PRO A C 1
ATOM 778 O O . PRO A 1 92 ? -0.719 -13.977 -24.641 1 38.28 92 PRO A O 1
ATOM 781 N N . GLU A 1 93 ? -2.885 -13.922 -24.062 1 42.47 93 GLU A N 1
ATOM 782 C CA . GLU A 1 93 ? -3.197 -12.5 -24.141 1 42.47 93 GLU A CA 1
ATOM 783 C C . GLU A 1 93 ? -2.857 -11.781 -22.844 1 42.47 93 GLU A C 1
ATOM 785 O O . GLU A 1 93 ? -3.174 -10.602 -22.672 1 42.47 93 GLU A O 1
ATOM 790 N N . LEU A 1 94 ? -2.527 -12.227 -21.766 1 39.38 94 LEU A N 1
ATOM 791 C CA . LEU A 1 94 ? -2.418 -11.547 -20.484 1 39.38 94 LEU A CA 1
ATOM 792 C C . LEU A 1 94 ? -1.663 -10.227 -20.625 1 39.38 94 LEU A C 1
ATOM 794 O O . LEU A 1 94 ? -1.814 -9.328 -19.812 1 39.38 94 LEU A O 1
ATOM 798 N N . LEU A 1 95 ? -0.5 -10.125 -21.25 1 38.19 95 LEU A N 1
ATOM 799 C CA . LEU A 1 95 ? 0.359 -8.945 -21.266 1 38.19 95 LEU A CA 1
ATOM 800 C C . LEU A 1 95 ? -0.135 -7.941 -22.297 1 38.19 95 LEU A C 1
ATOM 802 O O . LEU A 1 95 ? 0.528 -7.707 -23.312 1 38.19 95 LEU A O 1
ATOM 806 N N . LYS A 1 96 ? -1.399 -7.824 -22.719 1 36.53 96 LYS A N 1
ATOM 807 C CA . LYS A 1 96 ? -1.645 -6.785 -23.703 1 36.53 96 LYS A CA 1
ATOM 808 C C . LYS A 1 96 ? -1.334 -5.402 -23.141 1 36.53 96 LYS A C 1
ATOM 810 O O . LYS A 1 96 ? -1.887 -5.008 -22.109 1 36.53 96 LYS A O 1
ATOM 815 N N . THR A 1 97 ? -0.146 -4.855 -23.344 1 32.06 97 THR A N 1
ATOM 816 C CA . THR A 1 97 ? 0.344 -3.486 -23.219 1 32.06 97 THR A CA 1
ATOM 817 C C . THR A 1 97 ? -0.622 -2.506 -23.875 1 32.06 97 THR A C 1
ATOM 819 O O . THR A 1 97 ? -1.001 -2.688 -25.031 1 32.06 97 THR A O 1
ATOM 822 N N . GLN A 1 98 ? -1.692 -1.881 -23.203 1 28.5 98 GLN A N 1
ATOM 823 C CA . GLN A 1 98 ? -2.354 -0.723 -23.797 1 28.5 98 GLN A CA 1
ATOM 824 C C . GLN A 1 98 ? -1.348 0.189 -24.484 1 28.5 98 GLN A C 1
ATOM 826 O O . GLN A 1 98 ? -0.464 0.755 -23.844 1 28.5 98 GLN A O 1
ATOM 831 N N . ARG A 1 99 ? -0.98 -0.089 -25.719 1 22.52 99 ARG A N 1
ATOM 832 C CA . ARG A 1 99 ? -0.447 0.915 -26.641 1 22.52 99 ARG A CA 1
ATOM 833 C C . ARG A 1 99 ? -1.473 2.012 -26.906 1 22.52 99 ARG A C 1
ATOM 835 O O . ARG A 1 99 ? -2.656 1.728 -27.094 1 22.52 99 ARG A O 1
ATOM 842 N N . MET B 1 1 ? 10.984 -24.062 16.812 1 43.88 1 MET B N 1
ATOM 843 C CA . MET B 1 1 ? 11.477 -23.281 15.695 1 43.88 1 MET B CA 1
ATOM 844 C C . MET B 1 1 ? 10.664 -22 15.523 1 43.88 1 MET B C 1
ATOM 846 O O . MET B 1 1 ? 9.438 -22.062 15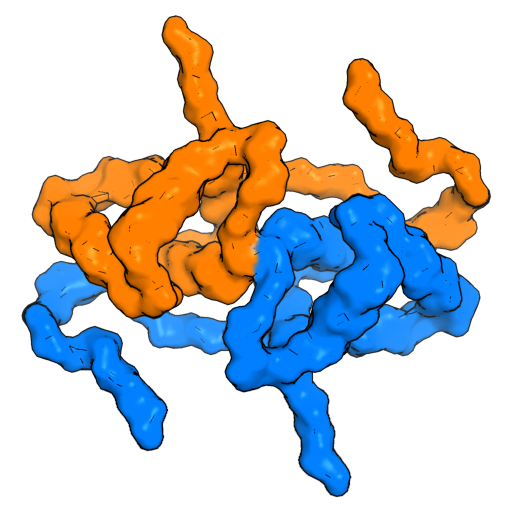.406 1 43.88 1 MET B O 1
ATOM 850 N N . THR B 1 2 ? 11.016 -20.922 16.016 1 55.78 2 THR B N 1
ATOM 851 C CA . THR B 1 2 ? 10.242 -19.688 16.094 1 55.78 2 THR B CA 1
ATOM 852 C C . THR B 1 2 ? 9.812 -19.219 14.711 1 55.78 2 THR B C 1
ATOM 854 O O . THR B 1 2 ? 10.641 -19.109 13.805 1 55.78 2 THR B O 1
ATOM 857 N N . LYS B 1 3 ? 8.57 -19.391 14.273 1 70.31 3 LYS B N 1
ATOM 858 C CA . LYS B 1 3 ? 8.016 -19.172 12.938 1 70.31 3 LYS B CA 1
ATOM 859 C C . LYS B 1 3 ? 8.266 -17.75 12.453 1 70.31 3 LYS B C 1
ATOM 861 O O . LYS B 1 3 ? 8.031 -16.797 13.188 1 70.31 3 LYS B O 1
ATOM 866 N N . THR B 1 4 ? 9.258 -17.547 11.5 1 86.44 4 THR B N 1
ATOM 867 C CA . THR B 1 4 ? 9.492 -16.25 10.859 1 86.44 4 THR B CA 1
ATOM 868 C C . THR B 1 4 ? 8.18 -15.617 10.422 1 86.44 4 THR B C 1
ATOM 870 O O . THR B 1 4 ? 7.34 -16.281 9.797 1 86.44 4 THR B O 1
ATOM 873 N N . VAL B 1 5 ? 7.941 -14.461 11.023 1 92.19 5 VAL B N 1
ATOM 874 C CA . VAL B 1 5 ? 6.738 -13.734 10.625 1 92.19 5 VAL B CA 1
ATOM 875 C C . VAL B 1 5 ? 7.078 -12.742 9.516 1 92.19 5 VAL B C 1
ATOM 877 O O . VAL B 1 5 ? 8.016 -11.945 9.656 1 92.19 5 VAL B O 1
ATOM 880 N N . PHE B 1 6 ? 6.375 -12.844 8.461 1 96.88 6 PHE B N 1
ATOM 881 C CA . PHE B 1 6 ? 6.629 -11.992 7.305 1 96.88 6 PHE B CA 1
ATOM 882 C C . PHE B 1 6 ? 5.668 -10.812 7.281 1 96.88 6 PHE B C 1
ATOM 884 O O . PHE B 1 6 ? 4.57 -10.883 7.84 1 96.88 6 PHE B O 1
ATOM 891 N N . LYS B 1 7 ? 6.105 -9.734 6.66 1 97.88 7 LYS B N 1
ATOM 892 C CA . LYS B 1 7 ? 5.305 -8.523 6.566 1 97.88 7 LYS B CA 1
ATOM 893 C C . LYS B 1 7 ? 4.02 -8.773 5.785 1 97.88 7 LYS B C 1
ATOM 895 O O . LYS B 1 7 ? 2.982 -8.172 6.078 1 97.88 7 LYS B O 1
ATOM 900 N N . TYR B 1 8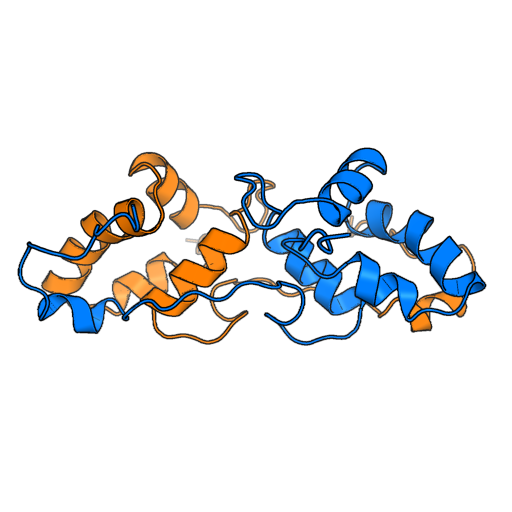 ? 4.184 -9.664 4.832 1 98.62 8 TYR B N 1
ATOM 901 C CA . TYR B 1 8 ? 3.062 -9.945 3.943 1 98.62 8 TYR B CA 1
ATOM 902 C C . TYR B 1 8 ? 2.811 -11.445 3.842 1 98.62 8 TYR B C 1
ATOM 904 O O . TYR B 1 8 ? 3.752 -12.242 3.838 1 98.62 8 TYR B O 1
ATOM 912 N N . ARG B 1 9 ? 1.585 -11.781 3.693 1 97.88 9 ARG B N 1
ATOM 913 C CA . ARG B 1 9 ? 1.229 -13.195 3.68 1 97.88 9 ARG B CA 1
ATOM 914 C C . ARG B 1 9 ? 1.144 -13.727 2.25 1 97.88 9 ARG B C 1
ATOM 916 O O . ARG B 1 9 ? 0.195 -14.43 1.899 1 97.88 9 ARG B O 1
ATOM 923 N N . ILE B 1 10 ? 2.088 -13.359 1.458 1 98.44 10 ILE B N 1
ATOM 924 C CA . ILE B 1 10 ? 2.119 -13.781 0.064 1 98.44 10 ILE B CA 1
ATOM 925 C C . ILE B 1 10 ? 2.27 -15.305 -0.007 1 98.44 10 ILE B C 1
ATOM 927 O O . ILE B 1 10 ? 1.528 -15.969 -0.731 1 98.44 10 ILE B O 1
ATOM 931 N N . ASN B 1 11 ? 3.172 -15.844 0.742 1 97.62 11 ASN B N 1
ATOM 932 C CA . ASN B 1 11 ? 3.375 -17.297 0.723 1 97.62 11 ASN B CA 1
ATOM 933 C C . ASN B 1 11 ? 2.135 -18.031 1.208 1 97.62 11 ASN B C 1
ATOM 935 O O . ASN B 1 11 ? 1.804 -19.109 0.687 1 97.62 11 ASN B O 1
ATOM 939 N N . ASP B 1 12 ? 1.479 -17.531 2.166 1 97.38 12 ASP B N 1
ATOM 940 C CA . ASP B 1 12 ? 0.234 -18.141 2.629 1 97.38 12 ASP B CA 1
ATOM 941 C C . ASP B 1 12 ? -0.8 -18.203 1.506 1 97.38 12 ASP B C 1
ATOM 943 O O . ASP B 1 12 ? -1.493 -19.203 1.343 1 97.38 12 ASP B O 1
ATOM 947 N N . MET B 1 13 ? -0.884 -17.141 0.797 1 97.44 13 MET B N 1
ATOM 948 C CA . MET B 1 13 ? -1.844 -17.078 -0.302 1 97.44 13 MET B CA 1
ATOM 949 C C . MET B 1 13 ? -1.476 -18.062 -1.399 1 97.44 13 MET B C 1
ATOM 951 O O . MET B 1 13 ? -2.346 -18.75 -1.939 1 97.44 13 MET B O 1
ATOM 955 N N . LEU B 1 14 ? -0.234 -18.141 -1.703 1 96.88 14 LEU B N 1
ATOM 956 C CA . LEU B 1 14 ? 0.249 -19.062 -2.727 1 96.88 14 LEU B CA 1
ATOM 957 C C . LEU B 1 14 ? 0.015 -20.516 -2.311 1 96.88 14 LEU B C 1
ATOM 959 O O . LEU B 1 14 ? -0.363 -21.344 -3.137 1 96.88 14 LEU B O 1
ATOM 963 N N . ASN B 1 15 ? 0.188 -20.75 -1.095 1 96.06 15 ASN B N 1
ATOM 964 C CA . ASN B 1 15 ? 0.103 -22.109 -0.583 1 96.06 15 ASN B CA 1
ATOM 965 C C . ASN B 1 15 ? -1.34 -22.609 -0.552 1 96.06 15 ASN B C 1
ATOM 967 O O . ASN B 1 15 ? -1.584 -23.812 -0.38 1 96.06 15 ASN B O 1
ATOM 971 N N . LYS B 1 16 ? -2.26 -21.719 -0.679 1 95.75 16 LYS B N 1
ATOM 972 C CA . LYS B 1 16 ? -3.666 -22.109 -0.747 1 95.75 16 LYS B CA 1
ATOM 973 C C . LYS B 1 16 ? -4.023 -22.641 -2.131 1 95.75 16 LYS B C 1
ATOM 975 O O . LYS B 1 16 ? -5.074 -23.266 -2.314 1 95.75 16 LYS B O 1
ATOM 980 N N . LEU B 1 17 ? -3.16 -22.391 -3.041 1 93 17 LEU B N 1
ATOM 981 C CA . LEU B 1 17 ? -3.385 -22.844 -4.41 1 93 17 LEU B CA 1
ATOM 982 C C . LEU B 1 17 ? -3.023 -24.312 -4.559 1 93 17 LEU B C 1
ATOM 984 O O . LEU B 1 17 ? -2.203 -24.844 -3.799 1 93 17 LEU B O 1
ATOM 988 N N . ASN B 1 18 ? -3.777 -24.953 -5.516 1 92.25 18 ASN B N 1
ATOM 989 C CA . ASN B 1 18 ? -3.297 -26.297 -5.848 1 92.25 18 ASN B CA 1
ATOM 990 C C . ASN B 1 18 ? -1.938 -26.25 -6.543 1 92.25 18 ASN B C 1
ATOM 992 O O . ASN B 1 18 ? -1.479 -25.172 -6.941 1 92.25 18 ASN B O 1
ATOM 996 N N . VAL B 1 19 ? -1.244 -27.375 -6.688 1 92.62 19 VAL B N 1
ATOM 997 C CA . VAL B 1 19 ? 0.141 -27.453 -7.141 1 92.62 19 VAL B CA 1
ATOM 998 C C . VAL B 1 19 ? 0.267 -26.828 -8.531 1 92.62 19 VAL B C 1
ATOM 1000 O O . VAL B 1 19 ? 1.196 -26.062 -8.789 1 92.62 19 VAL B O 1
ATOM 1003 N N . LYS B 1 20 ? -0.65 -27.078 -9.406 1 89.94 20 LYS B N 1
ATOM 1004 C CA . LYS B 1 20 ? -0.619 -26.547 -10.766 1 89.94 20 LYS B CA 1
ATOM 1005 C C . LYS B 1 20 ? -0.731 -25.031 -10.758 1 89.94 20 LYS B C 1
ATOM 1007 O O . LYS B 1 20 ? 0.067 -24.344 -11.398 1 89.94 20 LYS B O 1
ATOM 1012 N N . ASP B 1 21 ? -1.65 -24.516 -10.008 1 89.31 21 ASP B N 1
ATOM 1013 C CA . ASP B 1 21 ? -1.872 -23.078 -9.945 1 89.31 21 ASP B CA 1
ATOM 1014 C C . ASP B 1 21 ? -0.72 -22.375 -9.227 1 89.31 21 ASP B C 1
ATOM 1016 O O . ASP B 1 21 ? -0.354 -21.25 -9.578 1 89.31 21 ASP B O 1
ATOM 1020 N N .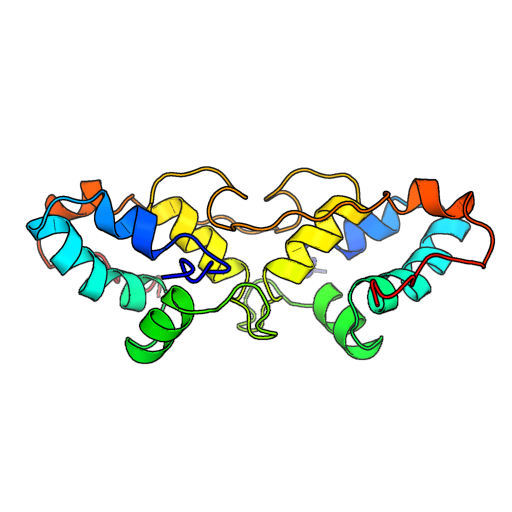 TYR B 1 22 ? -0.211 -23.062 -8.258 1 94.62 22 TYR B N 1
ATOM 1021 C CA . TYR B 1 22 ? 0.956 -22.531 -7.562 1 94.62 22 TYR B CA 1
ATOM 1022 C C . TYR B 1 22 ? 2.115 -22.312 -8.523 1 94.62 22 TYR B C 1
ATOM 1024 O O . TYR B 1 22 ? 2.701 -21.234 -8.57 1 94.62 22 TYR B O 1
ATOM 1032 N N . ARG B 1 23 ? 2.41 -23.297 -9.227 1 92.69 23 ARG B N 1
ATOM 1033 C CA . ARG B 1 23 ? 3.525 -23.234 -10.164 1 92.69 23 ARG B CA 1
ATOM 1034 C C . ARG B 1 23 ? 3.297 -22.141 -11.203 1 92.69 23 ARG B C 1
ATOM 1036 O O . ARG B 1 23 ? 4.219 -21.391 -11.539 1 92.69 23 ARG B O 1
ATOM 1043 N N . LYS B 1 24 ? 2.1 -22.016 -11.672 1 91.75 24 LYS B N 1
ATOM 1044 C CA . LYS B 1 24 ? 1.755 -20.969 -12.625 1 91.75 24 LYS B CA 1
ATOM 1045 C C . LYS B 1 24 ? 1.893 -19.578 -11.992 1 91.75 24 LYS B C 1
ATOM 1047 O O . LYS B 1 24 ? 2.441 -18.656 -12.602 1 91.75 24 LYS B O 1
ATOM 1052 N N . ALA B 1 25 ? 1.392 -19.484 -10.836 1 94.56 25 ALA B N 1
ATOM 1053 C CA . ALA B 1 25 ? 1.422 -18.203 -10.133 1 94.56 25 ALA B CA 1
ATOM 1054 C C . ALA B 1 25 ? 2.857 -17.734 -9.922 1 94.56 25 ALA B C 1
ATOM 1056 O O . ALA B 1 25 ? 3.162 -16.547 -10.133 1 94.56 25 ALA B O 1
ATOM 1057 N N . ILE B 1 26 ? 3.721 -18.625 -9.562 1 95.12 26 ILE B N 1
ATOM 1058 C CA . ILE B 1 26 ? 5.113 -18.297 -9.297 1 95.12 26 ILE B CA 1
ATOM 1059 C C . ILE B 1 26 ? 5.746 -17.672 -10.539 1 95.12 26 ILE B C 1
ATOM 1061 O O . ILE B 1 26 ? 6.594 -16.781 -10.438 1 95.12 26 ILE B O 1
ATOM 1065 N N . LEU B 1 27 ? 5.258 -18.016 -11.672 1 93.19 27 LEU B N 1
ATOM 1066 C CA . LEU B 1 27 ? 5.82 -17.547 -12.93 1 93.19 27 LEU B CA 1
ATOM 1067 C C . LEU B 1 27 ? 5.109 -16.281 -13.406 1 93.19 27 LEU B C 1
ATOM 1069 O O . LEU B 1 27 ? 5.75 -15.352 -13.898 1 93.19 27 LEU B O 1
ATOM 1073 N N . ILE B 1 28 ? 3.834 -16.141 -13.219 1 94 28 ILE B N 1
ATOM 1074 C CA . ILE B 1 28 ? 3.016 -15.125 -13.867 1 94 28 ILE B CA 1
ATOM 1075 C C . ILE B 1 28 ? 2.947 -13.875 -12.992 1 94 28 ILE B C 1
ATOM 1077 O O . ILE B 1 28 ? 2.883 -12.758 -13.5 1 94 28 ILE B O 1
ATOM 1081 N N . VAL B 1 29 ? 2.955 -14.055 -11.727 1 96.81 29 VAL B N 1
ATOM 1082 C CA . VAL B 1 29 ? 2.734 -12.938 -10.805 1 96.81 29 VAL B CA 1
ATOM 1083 C C . VAL B 1 29 ? 3.82 -11.883 -11.008 1 96.81 29 VAL B C 1
ATOM 1085 O O . VAL B 1 29 ? 3.521 -10.695 -11.18 1 96.81 29 VAL B O 1
ATOM 1088 N N . PRO B 1 30 ? 5.082 -12.25 -11.016 1 97.75 30 PRO B N 1
ATOM 1089 C CA . PRO B 1 30 ? 6.098 -11.219 -11.227 1 97.75 30 PRO B CA 1
ATOM 1090 C C . PRO B 1 30 ? 5.922 -10.484 -12.562 1 97.75 30 PRO B C 1
ATOM 1092 O O . PRO B 1 30 ? 6.203 -9.289 -12.648 1 97.75 30 PRO B O 1
ATOM 1095 N N . GLN B 1 31 ? 5.449 -11.109 -13.547 1 95.44 31 GLN B N 1
ATOM 1096 C CA . GLN B 1 31 ? 5.188 -10.484 -14.844 1 95.44 31 GLN B CA 1
ATOM 1097 C C . GLN B 1 31 ? 4.035 -9.492 -14.75 1 95.44 31 GLN B C 1
ATOM 1099 O O . GLN B 1 31 ? 4.133 -8.375 -15.266 1 95.44 31 GLN B O 1
ATOM 1104 N N . LEU B 1 32 ? 3.014 -9.906 -14.086 1 94.56 32 LEU B N 1
ATOM 1105 C CA . LEU B 1 32 ? 1.849 -9.047 -13.93 1 94.56 32 LEU B CA 1
ATOM 1106 C C . LEU B 1 32 ? 2.197 -7.809 -13.109 1 94.56 32 LEU B C 1
ATOM 1108 O O . LEU B 1 32 ? 1.631 -6.734 -13.328 1 94.56 32 LEU B O 1
ATOM 1112 N N . LEU B 1 33 ? 3.125 -7.996 -12.234 1 97.06 33 LEU B N 1
ATOM 1113 C CA . LEU B 1 33 ? 3.586 -6.895 -11.391 1 97.06 33 LEU B CA 1
ATOM 1114 C C . LEU B 1 33 ? 4.66 -6.078 -12.109 1 97.06 33 LEU B C 1
ATOM 1116 O O . LEU B 1 33 ? 5.043 -5.004 -11.641 1 97.06 33 LEU B O 1
ATOM 1120 N N . ASN B 1 34 ? 5.16 -6.559 -13.172 1 96.69 34 ASN B N 1
ATOM 1121 C CA . ASN B 1 34 ? 6.254 -5.938 -13.914 1 96.69 34 ASN B CA 1
ATOM 1122 C C . ASN B 1 34 ? 7.504 -5.797 -13.055 1 96.69 34 ASN B C 1
ATOM 1124 O O . ASN B 1 34 ? 8.086 -4.715 -12.969 1 96.69 34 ASN B O 1
ATOM 1128 N N . ILE B 1 35 ? 7.824 -6.879 -12.422 1 98 35 ILE B N 1
ATOM 1129 C CA . ILE B 1 35 ? 9.047 -6.961 -11.633 1 98 35 ILE B CA 1
ATOM 1130 C C . ILE B 1 35 ? 9.797 -8.242 -11.969 1 98 35 ILE B C 1
ATOM 1132 O O . ILE B 1 35 ? 9.266 -9.125 -12.641 1 98 35 ILE B O 1
ATOM 1136 N N . SER B 1 36 ? 10.984 -8.273 -11.531 1 98.31 36 SER B N 1
ATOM 1137 C CA . SER B 1 36 ? 11.781 -9.477 -11.742 1 98.31 36 SER B CA 1
ATOM 1138 C C . SER B 1 36 ? 11.359 -10.594 -10.797 1 98.31 36 SER B C 1
ATOM 1140 O O . SER B 1 36 ? 10.773 -10.336 -9.742 1 98.31 36 SER B O 1
ATOM 1142 N N . GLN B 1 37 ? 11.742 -11.812 -11.125 1 97.88 37 GLN B N 1
ATOM 1143 C CA . GLN B 1 37 ? 11.523 -12.961 -10.25 1 97.88 37 GLN B CA 1
ATOM 1144 C C . GLN B 1 37 ? 12.234 -12.773 -8.906 1 97.88 37 GLN B C 1
ATOM 1146 O O . GLN B 1 37 ? 11.695 -13.133 -7.859 1 97.88 37 GLN B O 1
ATOM 1151 N N . LYS B 1 38 ? 13.336 -12.211 -9.016 1 98.25 38 LYS B N 1
ATOM 1152 C CA . LYS B 1 38 ? 14.109 -11.969 -7.797 1 98.25 38 LYS B CA 1
ATOM 1153 C C . LYS B 1 38 ? 13.383 -11 -6.867 1 98.25 38 LYS B C 1
ATOM 1155 O O . LYS B 1 38 ? 13.312 -11.234 -5.66 1 98.25 38 LYS B O 1
ATOM 1160 N N . THR B 1 39 ? 12.828 -9.938 -7.383 1 98.44 39 THR B N 1
ATOM 1161 C CA . THR B 1 39 ? 12.086 -8.961 -6.598 1 98.44 39 THR B CA 1
ATOM 1162 C C . THR B 1 39 ? 10.852 -9.602 -5.961 1 98.44 39 THR B C 1
ATOM 1164 O O . THR B 1 39 ? 10.555 -9.359 -4.789 1 98.44 39 THR B O 1
ATOM 1167 N N . PHE B 1 40 ? 10.25 -10.445 -6.762 1 98.69 40 PHE B N 1
ATOM 1168 C CA . PHE B 1 40 ? 9.086 -11.133 -6.223 1 98.69 40 PHE B CA 1
ATOM 1169 C C . PHE B 1 40 ? 9.477 -12.039 -5.062 1 98.69 40 PHE B C 1
ATOM 1171 O O . PHE B 1 40 ? 8.805 -12.062 -4.031 1 98.69 40 PHE B O 1
ATOM 1178 N N . ASN B 1 41 ? 10.5 -12.773 -5.227 1 98 41 ASN B N 1
ATOM 1179 C CA . ASN B 1 41 ? 11.016 -13.609 -4.141 1 98 41 ASN B CA 1
ATOM 1180 C C . ASN B 1 41 ? 11.32 -12.773 -2.896 1 98 41 ASN B C 1
ATOM 1182 O O . ASN B 1 41 ? 11.023 -13.195 -1.775 1 98 41 ASN B O 1
ATOM 1186 N N . ASN B 1 42 ? 11.898 -11.625 -3.104 1 98.19 42 ASN B N 1
ATOM 1187 C CA . ASN B 1 42 ? 12.188 -10.734 -1.983 1 98.19 42 ASN B CA 1
ATOM 1188 C C . ASN B 1 42 ? 10.906 -10.281 -1.29 1 98.19 42 ASN B C 1
ATOM 1190 O O . ASN B 1 42 ? 10.844 -10.227 -0.06 1 98.19 42 ASN B O 1
ATOM 1194 N N . TYR B 1 43 ? 9.938 -9.969 -2.061 1 98.69 43 TYR B N 1
ATOM 1195 C CA . TYR B 1 43 ? 8.656 -9.555 -1.501 1 98.69 43 TYR B CA 1
ATOM 1196 C C . TYR B 1 43 ? 8.094 -10.625 -0.568 1 98.69 43 TYR B C 1
ATOM 1198 O O . TYR B 1 43 ? 7.52 -10.305 0.475 1 98.69 43 TYR B O 1
ATOM 1206 N N . ARG B 1 44 ? 8.258 -11.836 -0.912 1 98.12 44 ARG B N 1
ATOM 1207 C CA . ARG B 1 44 ? 7.672 -12.961 -0.195 1 98.12 44 ARG B CA 1
ATOM 1208 C C . ARG B 1 44 ? 8.391 -13.211 1.127 1 98.12 44 ARG B C 1
ATOM 1210 O O . ARG B 1 44 ? 7.879 -13.914 1.998 1 98.12 44 ARG B O 1
ATOM 1217 N N . LYS B 1 45 ? 9.531 -12.57 1.21 1 97.75 45 LYS B N 1
ATOM 1218 C CA . LYS B 1 45 ? 10.398 -12.938 2.326 1 97.75 45 LYS B CA 1
ATOM 1219 C C . LYS B 1 45 ? 10.68 -11.734 3.217 1 97.75 45 LYS B C 1
ATOM 1221 O O . LYS B 1 45 ? 11.547 -11.789 4.094 1 97.75 45 LYS B O 1
ATOM 1226 N N . ILE B 1 46 ? 10.031 -10.672 2.986 1 98.31 46 ILE B N 1
ATOM 1227 C CA . ILE B 1 46 ? 10.273 -9.508 3.828 1 98.31 46 ILE B CA 1
ATOM 1228 C C . ILE B 1 46 ? 9.828 -9.797 5.262 1 98.31 46 ILE B C 1
ATOM 1230 O O . ILE B 1 46 ? 8.656 -10.094 5.504 1 98.31 46 ILE B O 1
ATOM 1234 N N . LYS B 1 47 ? 10.734 -9.672 6.082 1 97.06 47 LYS B N 1
ATOM 1235 C CA . LYS B 1 47 ? 10.445 -9.953 7.484 1 97.06 47 LYS B CA 1
ATOM 1236 C C . LYS B 1 47 ? 9.672 -8.805 8.125 1 97.06 47 LYS B C 1
ATOM 1238 O O . LYS B 1 47 ? 9.805 -7.648 7.715 1 97.06 47 LYS B O 1
ATOM 1243 N N . PHE B 1 48 ? 9.039 -9.102 9.141 1 95.06 48 PHE B N 1
ATOM 1244 C CA . PHE B 1 48 ? 8.156 -8.164 9.82 1 95.06 48 PHE B CA 1
ATOM 1245 C C . PHE B 1 48 ? 8.922 -6.918 10.258 1 95.06 48 PHE B C 1
ATOM 1247 O O . PHE B 1 48 ? 8.43 -5.797 10.117 1 95.06 48 PHE B O 1
ATOM 1254 N N . ASP B 1 49 ? 10.141 -7.062 10.711 1 92.88 49 ASP B N 1
ATOM 1255 C CA . ASP B 1 49 ? 10.898 -5.961 11.289 1 92.88 49 ASP B CA 1
ATOM 1256 C C . ASP B 1 49 ? 11.812 -5.316 10.242 1 92.88 49 ASP B C 1
ATOM 1258 O O . ASP B 1 49 ? 12.539 -4.371 10.555 1 92.88 49 ASP B O 1
ATOM 1262 N N . ASP B 1 50 ? 11.672 -5.793 9.047 1 95.56 50 ASP B N 1
ATOM 1263 C CA . ASP B 1 50 ? 12.523 -5.246 7.992 1 95.56 50 ASP B CA 1
ATOM 1264 C C . ASP B 1 50 ? 12.086 -3.836 7.605 1 95.56 50 ASP B C 1
ATOM 1266 O O . ASP B 1 50 ? 10.891 -3.527 7.617 1 95.56 50 ASP B O 1
ATOM 1270 N N . LYS B 1 51 ? 12.984 -3.021 7.227 1 94.88 51 LYS B N 1
ATOM 1271 C CA . LYS B 1 51 ? 12.695 -1.675 6.742 1 94.88 51 LYS B CA 1
ATOM 1272 C C . LYS B 1 51 ? 12.148 -1.709 5.316 1 94.88 51 LYS B C 1
ATOM 1274 O O . LYS B 1 51 ? 11.406 -0.812 4.914 1 94.88 51 LYS B O 1
ATOM 1279 N N . GLN B 1 52 ? 12.648 -2.717 4.637 1 96.81 52 GLN B N 1
ATOM 1280 C CA . GLN B 1 52 ? 12.156 -2.889 3.273 1 96.81 52 GLN B CA 1
ATOM 1281 C C . GLN B 1 52 ? 10.641 -3.043 3.248 1 96.81 52 GLN B C 1
ATOM 1283 O O . GLN B 1 52 ? 10.055 -3.607 4.172 1 96.81 52 GLN B O 1
ATOM 1288 N N . ASP B 1 53 ? 10.102 -2.518 2.109 1 98.31 53 ASP B N 1
ATOM 1289 C CA . ASP B 1 53 ? 8.656 -2.629 1.938 1 98.31 53 ASP B CA 1
ATOM 1290 C C . ASP B 1 53 ? 8.289 -2.75 0.461 1 98.31 53 ASP B C 1
ATOM 1292 O O . ASP B 1 53 ? 9.141 -2.596 -0.413 1 98.31 53 ASP B O 1
ATOM 1296 N N . ILE B 1 54 ? 7.055 -3.088 0.204 1 98.81 54 ILE B N 1
ATOM 1297 C CA . ILE B 1 54 ? 6.535 -3.207 -1.153 1 98.81 54 ILE B CA 1
ATOM 1298 C C . ILE B 1 54 ? 5.863 -1.898 -1.565 1 98.81 54 ILE B C 1
ATOM 1300 O O . ILE B 1 54 ? 5.129 -1.296 -0.78 1 98.81 54 ILE B O 1
ATOM 1304 N N . PRO B 1 55 ? 6.125 -1.502 -2.812 1 98.62 55 PRO B N 1
ATOM 1305 C CA . PRO B 1 55 ? 5.324 -0.374 -3.289 1 98.62 55 PRO B CA 1
ATOM 1306 C C . PRO B 1 55 ? 3.822 -0.631 -3.182 1 98.62 55 PRO B C 1
ATOM 1308 O O . PRO B 1 55 ? 3.359 -1.737 -3.469 1 98.62 55 PRO B O 1
ATOM 1311 N N . HIS B 1 56 ? 3.086 0.386 -2.848 1 98.69 56 HIS B N 1
ATOM 1312 C CA . HIS B 1 56 ? 1.667 0.213 -2.561 1 98.69 56 HIS B CA 1
ATOM 1313 C C . HIS B 1 56 ? 0.918 -0.316 -3.779 1 98.69 56 HIS B C 1
ATOM 1315 O O . HIS B 1 56 ? 0.073 -1.205 -3.656 1 98.69 56 HIS B O 1
ATOM 1321 N N . GLU B 1 57 ? 1.224 0.185 -4.902 1 98 57 GLU B N 1
ATOM 1322 C CA . GLU B 1 57 ? 0.571 -0.27 -6.129 1 98 57 GLU B CA 1
ATOM 1323 C C . GLU B 1 57 ? 0.708 -1.779 -6.297 1 98 57 GLU B C 1
ATOM 1325 O O . GLU B 1 57 ? -0.229 -2.447 -6.742 1 98 57 GLU B O 1
ATOM 1330 N N . LYS B 1 58 ? 1.844 -2.266 -5.961 1 98.44 58 LYS B N 1
ATOM 1331 C CA . LYS B 1 58 ? 2.09 -3.697 -6.113 1 98.44 58 LYS B CA 1
ATOM 1332 C C . LYS B 1 58 ? 1.276 -4.504 -5.105 1 98.44 58 LYS B C 1
ATOM 1334 O O . LYS B 1 58 ? 0.792 -5.594 -5.422 1 98.44 58 LYS B O 1
ATOM 1339 N N . VAL B 1 59 ? 1.151 -4.004 -3.91 1 98.75 59 VAL B N 1
ATOM 1340 C CA . VAL B 1 59 ? 0.329 -4.672 -2.908 1 98.75 59 VAL B CA 1
ATOM 1341 C C . VAL B 1 59 ? -1.123 -4.719 -3.379 1 98.75 59 VAL B C 1
ATOM 1343 O O . VAL B 1 59 ? -1.787 -5.75 -3.262 1 98.75 59 VAL B O 1
ATOM 1346 N N . VAL B 1 60 ? -1.591 -3.633 -3.938 1 98.25 60 VAL B N 1
ATOM 1347 C CA . VAL B 1 60 ? -2.959 -3.564 -4.441 1 98.25 60 VAL B CA 1
ATOM 1348 C C . VAL B 1 60 ? -3.164 -4.613 -5.527 1 98.25 60 VAL B C 1
ATOM 1350 O O . VAL B 1 60 ? -4.168 -5.328 -5.531 1 98.25 60 VAL B O 1
ATOM 1353 N N . ILE B 1 61 ? -2.227 -4.754 -6.406 1 97.94 61 ILE B N 1
ATOM 1354 C CA . ILE B 1 61 ? -2.316 -5.723 -7.492 1 97.94 61 ILE B CA 1
ATOM 1355 C C . ILE B 1 61 ? -2.336 -7.137 -6.918 1 97.94 61 ILE B C 1
ATOM 1357 O O . ILE B 1 61 ? -3.145 -7.973 -7.336 1 97.94 61 ILE B O 1
ATOM 1361 N N . LEU B 1 62 ? -1.49 -7.363 -5.969 1 98.38 62 LEU B N 1
ATOM 1362 C CA . LEU B 1 62 ? -1.436 -8.68 -5.34 1 98.38 62 LEU B CA 1
ATOM 1363 C C . LEU B 1 62 ? -2.768 -9.023 -4.684 1 98.38 62 LEU B C 1
ATOM 1365 O O . LEU B 1 62 ? -3.24 -10.156 -4.781 1 98.38 62 LEU B O 1
ATOM 1369 N N . GLU B 1 63 ? -3.312 -8.109 -4.012 1 98.19 63 GLU B N 1
ATOM 1370 C CA . GLU B 1 63 ? -4.598 -8.352 -3.359 1 98.19 63 GLU B CA 1
ATOM 1371 C C . GLU B 1 63 ? -5.672 -8.719 -4.375 1 98.19 63 GLU B C 1
ATOM 1373 O O . GLU B 1 63 ? -6.508 -9.594 -4.117 1 98.19 63 GLU B O 1
ATOM 1378 N N . LYS B 1 64 ? -5.602 -8.102 -5.5 1 97.06 64 LYS B N 1
ATOM 1379 C CA . LYS B 1 64 ? -6.547 -8.438 -6.562 1 97.06 64 LYS B CA 1
ATOM 1380 C C . LYS B 1 64 ? -6.277 -9.836 -7.121 1 97.06 64 LYS B C 1
ATOM 1382 O O . LYS B 1 64 ? -7.207 -10.617 -7.324 1 97.06 64 LYS B O 1
ATOM 1387 N N . LEU B 1 65 ? -5.078 -10.117 -7.336 1 96.25 65 LEU B N 1
ATOM 1388 C CA . LEU B 1 65 ? -4.695 -11.414 -7.883 1 96.25 65 LEU B CA 1
ATOM 1389 C C . LEU B 1 65 ? -5.117 -12.539 -6.949 1 96.25 65 LEU B C 1
ATOM 1391 O O . LEU B 1 65 ? -5.531 -13.609 -7.41 1 96.25 65 LEU B O 1
ATOM 1395 N N . PHE B 1 66 ? -5.02 -12.281 -5.664 1 96.56 66 PHE B N 1
ATOM 1396 C CA . PHE B 1 66 ? -5.348 -13.312 -4.68 1 96.56 66 PHE B CA 1
ATOM 1397 C C . PHE B 1 66 ? -6.816 -13.227 -4.277 1 96.56 66 PHE B C 1
ATOM 1399 O O . PHE B 1 66 ? -7.281 -14.008 -3.447 1 96.56 66 PHE B O 1
ATOM 1406 N N . ASP B 1 67 ? -7.531 -12.273 -4.828 1 95.88 67 ASP B N 1
ATOM 1407 C CA . ASP B 1 67 ? -8.961 -12.086 -4.602 1 95.88 67 ASP B CA 1
ATOM 1408 C C . ASP B 1 67 ? -9.258 -11.852 -3.121 1 95.88 67 ASP B C 1
ATOM 1410 O O . ASP B 1 67 ? -10.117 -12.516 -2.541 1 95.88 67 ASP B O 1
ATOM 1414 N N . ILE B 1 68 ? -8.547 -10.922 -2.531 1 96.94 68 ILE B N 1
ATOM 1415 C CA . ILE B 1 68 ? -8.781 -10.531 -1.145 1 96.94 68 ILE B CA 1
ATOM 1416 C C . ILE B 1 68 ? -9.008 -9.023 -1.062 1 96.94 68 ILE B C 1
ATOM 1418 O O . ILE B 1 68 ? -8.789 -8.305 -2.039 1 96.94 68 ILE B O 1
ATOM 1422 N N . LYS B 1 69 ? -9.461 -8.539 0.02 1 97.06 69 LYS B N 1
ATOM 1423 C CA . LYS B 1 69 ? -9.812 -7.133 0.201 1 97.06 69 LYS B CA 1
ATOM 1424 C C . LYS B 1 69 ? -8.57 -6.289 0.483 1 97.06 69 LYS B C 1
ATOM 1426 O O . LYS B 1 69 ? -7.551 -6.812 0.938 1 97.06 69 LYS B O 1
ATOM 1431 N N . PRO B 1 70 ? -8.68 -4.945 0.206 1 97.69 70 PRO B N 1
ATOM 1432 C CA . PRO B 1 70 ? -7.59 -4.051 0.596 1 97.69 70 PRO B CA 1
ATOM 1433 C C . PRO B 1 70 ? -7.23 -4.164 2.076 1 97.69 70 PRO B C 1
ATOM 1435 O O . PRO B 1 70 ? -8.125 -4.199 2.93 1 97.69 70 PRO B O 1
ATOM 1438 N N . GLY B 1 71 ? -5.992 -4.293 2.34 1 97.44 71 GLY B N 1
ATOM 1439 C CA . GLY B 1 71 ? -5.531 -4.344 3.719 1 97.44 71 GLY B CA 1
ATOM 1440 C C . GLY B 1 71 ? -5.426 -5.758 4.258 1 97.44 71 GLY B C 1
ATOM 1441 O O . GLY B 1 71 ? -5.016 -5.961 5.402 1 97.44 71 GLY B O 1
ATOM 1442 N N . GLU B 1 72 ? -5.68 -6.77 3.449 1 98.06 72 GLU B N 1
ATOM 1443 C CA . GLU B 1 72 ? -5.719 -8.141 3.959 1 98.06 72 GLU B CA 1
ATOM 1444 C C . GLU B 1 72 ? -4.406 -8.867 3.686 1 98.06 72 GLU B C 1
ATOM 1446 O O . GLU B 1 72 ? -4.16 -9.945 4.234 1 98.06 72 GLU B O 1
ATOM 1451 N N . LEU B 1 73 ? -3.545 -8.312 2.922 1 98.5 73 LEU B N 1
ATOM 1452 C CA . LEU B 1 73 ? -2.312 -9.008 2.562 1 98.5 73 LEU B CA 1
ATOM 1453 C C . LEU B 1 73 ? -1.244 -8.805 3.631 1 98.5 73 LEU B C 1
ATOM 1455 O O . LEU B 1 73 ? -0.403 -9.68 3.846 1 98.5 73 LEU B O 1
ATOM 1459 N N . GLN B 1 74 ? -1.289 -7.656 4.242 1 98.31 74 GLN B N 1
ATOM 1460 C CA . GLN B 1 74 ? -0.274 -7.32 5.234 1 98.31 74 GLN B CA 1
ATOM 1461 C C . GLN B 1 74 ? -0.553 -8.016 6.562 1 98.31 74 GLN B C 1
ATOM 1463 O O . GLN B 1 74 ? -1.71 -8.25 6.922 1 98.31 74 GLN B O 1
ATOM 1468 N N . ASN B 1 75 ? 0.488 -8.266 7.301 1 96.81 75 ASN B N 1
ATOM 1469 C CA . ASN B 1 75 ? 0.388 -8.883 8.625 1 96.81 75 ASN B CA 1
ATOM 1470 C C . ASN B 1 75 ? 0.593 -7.855 9.734 1 96.81 75 ASN B C 1
ATOM 1472 O O . ASN B 1 75 ? 0.876 -8.227 10.875 1 96.81 75 ASN B O 1
ATOM 1476 N N . PHE B 1 76 ? 0.548 -6.641 9.422 1 95.31 76 PHE B N 1
ATOM 1477 C CA . PHE B 1 76 ? 0.773 -5.598 10.414 1 95.31 76 PHE B CA 1
ATOM 1478 C C . PHE B 1 76 ? -0.419 -4.652 10.492 1 95.31 76 PHE B C 1
ATOM 1480 O O . PHE B 1 76 ? -1.216 -4.578 9.555 1 95.31 76 PHE B O 1
ATOM 1487 N N . THR B 1 77 ? -0.547 -4.004 11.586 1 93.12 77 THR B N 1
ATOM 1488 C CA . THR B 1 77 ? -1.508 -2.936 11.844 1 93.12 77 THR B CA 1
ATOM 1489 C C . THR B 1 77 ? -0.86 -1.806 12.641 1 93.12 77 THR B C 1
ATOM 1491 O O . THR B 1 77 ? 0.141 -2.018 13.328 1 93.12 77 THR B O 1
ATOM 1494 N N . PHE B 1 78 ? -1.365 -0.687 12.438 1 92.56 78 PHE B N 1
ATOM 1495 C CA . PHE B 1 78 ? -0.897 0.471 13.188 1 92.56 78 PHE B CA 1
ATOM 1496 C C . PHE B 1 78 ? -2.02 1.052 14.039 1 92.56 78 PHE B C 1
ATOM 1498 O O . PHE B 1 78 ? -3.17 1.114 13.602 1 92.56 78 PHE B O 1
ATOM 1505 N N . ILE B 1 79 ? -1.648 1.347 15.242 1 90.81 79 ILE B N 1
ATOM 1506 C CA . ILE B 1 79 ? -2.557 2.1 16.094 1 90.81 79 ILE B CA 1
ATOM 1507 C C . ILE B 1 79 ? -2.131 3.564 16.141 1 90.81 79 ILE B C 1
ATOM 1509 O O . ILE B 1 79 ? -1.147 3.912 16.797 1 90.81 79 ILE B O 1
ATOM 1513 N N . ILE B 1 80 ? -2.799 4.293 15.391 1 90.81 80 ILE B N 1
ATOM 1514 C CA . ILE B 1 80 ? -2.473 5.711 15.25 1 90.81 80 ILE B CA 1
ATOM 1515 C C . ILE B 1 80 ? -3.744 6.547 15.375 1 90.81 80 ILE B C 1
ATOM 1517 O O . ILE B 1 80 ? -4.777 6.211 14.789 1 90.81 80 ILE B O 1
ATOM 1521 N N . ASP B 1 81 ? -3.611 7.656 16.109 1 90.31 81 ASP B N 1
ATOM 1522 C CA . ASP B 1 81 ? -4.746 8.57 16.203 1 90.31 81 ASP B CA 1
ATOM 1523 C C . ASP B 1 81 ? -4.82 9.477 14.977 1 90.31 81 ASP B C 1
ATOM 1525 O O . ASP B 1 81 ? -3.797 9.961 14.492 1 90.31 81 ASP B O 1
ATOM 1529 N N . PRO B 1 82 ? -6.031 9.719 14.555 1 91.88 82 PRO B N 1
ATOM 1530 C CA . PRO B 1 82 ? -6.191 10.648 13.43 1 91.88 82 PRO B CA 1
ATOM 1531 C C . PRO B 1 82 ? -5.691 12.055 13.75 1 91.88 82 PRO B C 1
ATOM 1533 O O . PRO B 1 82 ? -5.648 12.445 14.922 1 91.88 82 PRO B O 1
ATOM 1536 N N . ILE B 1 83 ? -5.328 12.812 12.734 1 87 83 ILE B N 1
ATOM 1537 C CA . ILE B 1 83 ? -4.723 14.133 12.844 1 87 83 ILE B CA 1
ATOM 1538 C C . ILE B 1 83 ? -5.66 15.062 13.602 1 87 83 ILE B C 1
ATOM 1540 O O . ILE B 1 83 ? -5.211 15.891 14.406 1 87 83 ILE B O 1
ATOM 1544 N N . PHE B 1 84 ? -6.934 15.031 13.289 1 79.69 84 PHE B N 1
ATOM 1545 C CA . PHE B 1 84 ? -7.871 15.969 13.891 1 79.69 84 PHE B CA 1
ATOM 1546 C C . PHE B 1 84 ? -7.934 15.781 15.406 1 79.69 84 PHE B C 1
ATOM 1548 O O . PHE B 1 84 ? -8.414 16.656 16.125 1 79.69 84 PHE B O 1
ATOM 1555 N N . ASN B 1 85 ? -7.469 14.68 15.79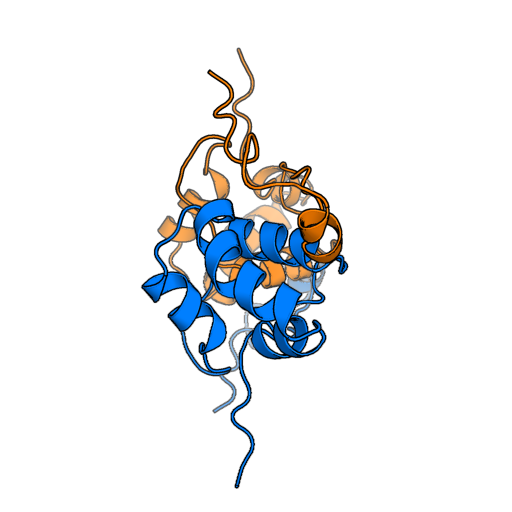7 1 78.19 85 ASN B N 1
ATOM 1556 C CA . ASN B 1 85 ? -7.43 14.43 17.234 1 78.19 85 ASN B CA 1
ATOM 1557 C C . ASN B 1 85 ? -6.125 14.922 17.859 1 78.19 85 ASN B C 1
ATOM 1559 O O . ASN B 1 85 ? -5.992 14.961 19.078 1 78.19 85 ASN B O 1
ATOM 1563 N N . LEU B 1 86 ? -5.191 15.148 16.953 1 63.81 86 LEU B N 1
ATOM 1564 C CA . LEU B 1 86 ? -3.871 15.555 17.438 1 63.81 86 LEU B CA 1
ATOM 1565 C C . LEU B 1 86 ? -3.918 16.953 18.031 1 63.81 86 LEU B C 1
ATOM 1567 O O . LEU B 1 86 ? -3.043 17.328 18.812 1 63.81 86 LEU B O 1
ATOM 1571 N N . SER B 1 87 ? -4.699 17.828 17.469 1 58.38 87 SER B N 1
ATOM 1572 C CA . SER B 1 87 ? -4.793 19.172 18.031 1 58.38 87 SER B CA 1
ATOM 1573 C C . SER B 1 87 ? -4.875 19.109 19.562 1 58.38 87 SER B C 1
ATOM 1575 O O . SER B 1 87 ? -4.426 20.031 20.234 1 58.38 87 SER B O 1
ATOM 1577 N N . ASP B 1 88 ? -5.633 18.031 19.922 1 54.75 88 ASP B N 1
ATOM 1578 C CA . ASP B 1 88 ? -5.73 18.047 21.375 1 54.75 88 ASP B CA 1
ATOM 1579 C C . ASP B 1 88 ? -4.402 17.656 22.031 1 54.75 88 ASP B C 1
ATOM 1581 O O . ASP B 1 88 ? -4.258 17.734 23.25 1 54.75 88 ASP B O 1
ATOM 1585 N N . TYR B 1 89 ? -3.562 16.906 21.219 1 49.28 89 TYR B N 1
ATOM 1586 C CA . TYR B 1 89 ? -2.303 16.562 21.875 1 49.28 89 TYR B CA 1
ATOM 1587 C C . TYR B 1 89 ? -1.387 17.766 21.969 1 49.28 89 TYR B C 1
ATOM 1589 O O . TYR B 1 89 ? -1.181 18.484 20.984 1 49.28 89 TYR B O 1
ATOM 1597 N N . GLU B 1 90 ? -1.35 18.422 22.969 1 45.38 90 GLU B N 1
ATOM 1598 C CA . GLU B 1 90 ? -0.252 19.312 23.312 1 45.38 90 GLU B CA 1
ATOM 1599 C C . GLU B 1 90 ? 1.08 18.781 22.797 1 45.38 90 GLU B C 1
ATOM 1601 O O . GLU B 1 90 ? 1.223 17.578 22.547 1 45.38 90 GLU B O 1
ATOM 1606 N N . GLU B 1 91 ? 2.238 19.438 22.422 1 41.53 91 GLU B N 1
ATOM 1607 C CA . GLU B 1 91 ? 3.59 19.219 21.922 1 41.53 91 GLU B CA 1
ATOM 1608 C C . GLU B 1 91 ? 4.141 17.875 22.422 1 41.53 91 GLU B C 1
ATOM 1610 O O . GLU B 1 91 ? 5.281 17.516 22.109 1 41.53 91 GLU B O 1
ATOM 1615 N N . PRO B 1 92 ? 3.699 17.188 23.531 1 37.62 92 PRO B N 1
ATOM 1616 C CA . PRO B 1 92 ? 4.676 16.375 24.266 1 37.62 92 PRO B CA 1
ATOM 1617 C C . PRO B 1 92 ? 5.043 15.086 23.547 1 37.62 92 PRO B C 1
ATOM 1619 O O . PRO B 1 92 ? 6.227 14.797 23.359 1 37.62 92 PRO B O 1
ATOM 1622 N N . GLU B 1 93 ? 4.352 13.68 23.891 1 41.78 93 GLU B N 1
ATOM 1623 C CA . GLU B 1 93 ? 4.762 12.281 23.953 1 41.78 93 GLU B CA 1
ATOM 1624 C C . GLU B 1 93 ? 4.598 11.602 22.594 1 41.78 93 GLU B C 1
ATOM 1626 O O . GLU B 1 93 ? 4.496 10.375 22.516 1 41.78 93 GLU B O 1
ATOM 1631 N N . LEU B 1 94 ? 4.227 12.031 21.562 1 38.81 94 LEU B N 1
ATOM 1632 C CA . LEU B 1 94 ? 3.883 11.312 20.328 1 38.81 94 LEU B CA 1
ATOM 1633 C C . LEU B 1 94 ? 4.941 10.266 20 1 38.81 94 LEU B C 1
ATOM 1635 O O . LEU B 1 94 ? 4.652 9.281 19.312 1 38.81 94 LEU B O 1
ATOM 1639 N N . LEU B 1 95 ? 6.238 10.547 19.906 1 37.72 95 LEU B N 1
ATOM 1640 C CA . LEU B 1 95 ? 7.277 9.656 19.391 1 37.72 95 LEU B CA 1
ATOM 1641 C C . LEU B 1 95 ? 7.695 8.641 20.453 1 37.72 95 LEU B C 1
ATOM 1643 O O . LEU B 1 95 ? 8.797 8.727 21 1 37.72 95 LEU B O 1
ATOM 1647 N N . LYS B 1 96 ? 6.895 8.133 21.406 1 36 96 LYS B N 1
ATOM 1648 C CA . LYS B 1 96 ? 7.516 7.164 22.297 1 36 96 LYS B CA 1
ATOM 1649 C C . LYS B 1 96 ? 7.977 5.926 21.531 1 36 96 LYS B C 1
ATOM 1651 O O . LYS B 1 96 ? 7.184 5.281 20.844 1 36 96 LYS B O 1
ATOM 1656 N N . THR B 1 97 ? 9.25 5.82 21.172 1 31.48 97 THR B N 1
ATOM 1657 C CA . THR B 1 97 ? 10.07 4.695 20.734 1 31.48 97 THR B CA 1
ATOM 1658 C C . THR B 1 97 ? 9.914 3.51 21.688 1 31.48 97 THR B C 1
ATOM 1660 O O . THR B 1 97 ? 10.07 3.652 22.906 1 31.48 97 THR B O 1
ATOM 1663 N N . GLN B 1 98 ? 8.969 2.467 21.5 1 27.97 98 GLN B N 1
ATOM 1664 C CA . GLN B 1 98 ? 9.086 1.212 22.234 1 27.97 98 GLN B CA 1
ATOM 1665 C C . GLN B 1 98 ? 10.547 0.78 22.344 1 27.97 98 GLN B C 1
ATOM 1667 O O . GLN B 1 98 ? 11.195 0.509 21.328 1 27.97 98 GLN B O 1
ATOM 1672 N N . ARG B 1 99 ? 11.297 1.294 23.312 1 22.08 99 ARG B N 1
ATOM 1673 C CA . ARG B 1 99 ? 12.492 0.625 23.828 1 22.08 99 ARG B CA 1
ATOM 1674 C C . ARG B 1 99 ? 12.141 -0.723 24.453 1 22.08 99 ARG B C 1
ATOM 1676 O O . ARG B 1 99 ? 11.148 -0.842 25.156 1 22.08 99 ARG B O 1
#

Nearest PDB structures (foldseek):
  3ivp-assembly2_C  TM=4.424E-01  e=3.118E-01  Clostridioides difficile 630
  1wh6-assembly1_A  TM=4.705E-01  e=1.610E+00  Homo sapiens
  5d4z-assembly5_N  TM=4.576E-01  e=4.149E+00  Salmonella phage SPC32H
  3ivp-assembly2_C  TM=4.459E-01  e=3.391E-01  Clostridioides difficile 630
  1wh6-assembly1_A  TM=4.704E-01  e=1.947E+00  Homo sapiens

Solvent-accessible surface area (backbone atoms only — not comparable to full-atom values): 12072 Å² total; per-residue (Å²): 128,83,77,85,55,40,35,36,48,53,57,61,58,44,65,70,41,56,73,71,55,30,58,48,43,70,62,46,49,25,58,78,65,70,48,50,66,65,54,44,54,48,58,51,59,35,39,56,86,46,86,72,74,54,44,32,70,56,52,55,50,48,27,36,35,69,67,52,57,72,76,64,52,49,68,72,86,82,92,62,75,33,53,86,60,39,75,72,51,67,95,77,72,86,81,69,71,89,122,130,84,75,84,56,40,36,35,48,52,57,62,58,45,66,69,41,55,72,71,56,32,58,48,44,72,62,46,49,25,57,77,65,69,48,50,66,66,56,45,55,49,58,50,59,34,39,57,87,47,86,72,74,54,44,32,70,54,54,54,51,49,27,36,34,70,68,51,57,72,74,65,52,49,69,71,83,81,91,62,74,31,54,86,59,41,73,72,52,67,95,77,74,84,82,71,72,89,122

Radius of gyration: 18.84 Å; Cα contacts (8 Å, |Δi|>4): 195; chains: 2; bounding box: 25×54×51 Å

pLDDT: mean 86.78, std 20.11, range [22.08, 98.81]